Protein AF-A0A2Y4X4U5-F1 (afdb_monomer_lite)

Foldseek 3Di:
DPPVVVVVVVVVVVVVPPDPLQFQEEEEEAEAPQACCPLLVLVLVDPLQHAYEAALQHNCQQVSLVSNVVSNHAYAHAAAADAPDDDDTDPLHQALPDDLVSLLVSVVSSPVSRDRHQAYEYDHHNRQQLDLNSLLSNLVSCLVDNYEYEYACNDLQGCNVVSNPPGPHQYDYADFEQPPDLDLVSSLVRVVVLSVCSSVQVYHYYYYHSRPSNSVNCVVPVVVDDPSYDRHHPVVCSPRDDDNRNDDPPPCPPDDPPPPDPPPPDDDDPDPDPDDDPVVVVVVVVVCVCPDPVVVVVVVVVVVPPPPPPPPPPDDDDD

InterPro domains:
  IPR006837 Divergent polysaccharide deacetylase [PF04748] (28-238)
  IPR006837 Divergent polysaccharide deacetylase [PTHR30105] (20-318)
  IPR006837 Divergent polysaccharide deacetylase [cd10936] (25-237)
  IPR011330 Glycoside hydrolase/deacetylase, beta/alpha-barrel [SSF88713] (24-238)

Organism: Shigella flexneri (NCBI:txid623)

Secondary structure (DSSP, 8-state):
-HHHHHHHHHHHHHHHH-----PEEEEEEEEEETS-HHHHHHHTTS-TTSEEEE-TTSTTHHHHHHHHHHTT--EEEEEEE--SS-----TT-B-TTS-HHHHHHHHHHHHHHSTT--EEEEEE-HHHHT-HHHHHHHHHHHTTSS-EEEE--SSTT--HHHHTTTSS--EEE--EES-SSS-HHHHHHHHHHHHHHHHHHSEEEEEE---HHHHHHHHHHGGG--TTEEEE-GGGGTTS-----PPPPPP-PPPPP-------S----SSPPPP--HHHHHHHHHHHHHTSHHHHHHHHHHHHTTSSSSSSSS-----

Structure (mmCIF, N/CA/C/O backbone):
data_AF-A0A2Y4X4U5-F1
#
_entry.id   AF-A0A2Y4X4U5-F1
#
loop_
_atom_site.group_PDB
_atom_site.id
_atom_site.type_symbol
_atom_site.label_atom_id
_atom_site.label_alt_id
_atom_site.label_comp_id
_atom_site.label_asym_id
_atom_site.label_entity_id
_atom_site.label_seq_id
_atom_site.pdbx_PDB_ins_code
_atom_site.Cartn_x
_atom_site.Cartn_y
_atom_site.Cartn_z
_atom_site.occupancy
_atom_site.B_iso_or_equiv
_atom_site.auth_seq_id
_atom_site.auth_comp_id
_atom_site.auth_asym_id
_atom_site.auth_atom_id
_atom_site.pdbx_PDB_model_num
ATOM 1 N N . MET A 1 1 ? -21.459 -56.725 14.681 1.00 55.97 1 MET A N 1
ATOM 2 C CA . MET A 1 1 ? -21.781 -55.274 14.686 1.00 55.97 1 MET A CA 1
ATOM 3 C C . MET A 1 1 ? -20.926 -54.410 15.638 1.00 55.97 1 MET A C 1
ATOM 5 O O . MET A 1 1 ? -21.099 -53.199 15.636 1.00 55.97 1 MET A O 1
ATOM 9 N N . PHE A 1 2 ? -19.961 -54.956 16.395 1.00 55.78 2 PHE A N 1
ATOM 10 C CA . PHE A 1 2 ? -19.106 -54.181 17.318 1.00 55.78 2 PHE A CA 1
ATOM 11 C C . PHE A 1 2 ? -17.820 -53.510 16.762 1.00 55.78 2 PHE A C 1
ATOM 13 O O . PHE A 1 2 ? -17.405 -52.518 17.361 1.00 55.78 2 PHE A O 1
ATOM 20 N N . PRO A 1 3 ? -17.180 -53.937 15.648 1.00 59.50 3 PRO A N 1
ATOM 21 C CA . PRO A 1 3 ? -15.931 -53.299 15.205 1.00 59.50 3 PRO A CA 1
ATOM 22 C C . PRO A 1 3 ? -16.156 -51.915 14.575 1.00 59.50 3 PRO A C 1
ATOM 24 O O . PRO A 1 3 ? -15.273 -51.065 14.619 1.00 59.50 3 PRO A O 1
ATOM 27 N N . PHE A 1 4 ? -17.360 -51.651 14.056 1.00 62.38 4 PHE A N 1
ATOM 28 C CA . PHE A 1 4 ? -17.693 -50.382 13.406 1.00 62.38 4 PHE A CA 1
ATOM 29 C C . PHE A 1 4 ? -17.716 -49.210 14.400 1.00 62.38 4 PHE A C 1
ATOM 31 O O . PHE A 1 4 ? -17.099 -48.181 14.156 1.00 62.38 4 PHE A O 1
ATOM 38 N N . ARG A 1 5 ? -18.333 -49.389 15.579 1.00 64.31 5 ARG A N 1
ATOM 39 C CA . ARG A 1 5 ? -18.404 -48.343 16.618 1.00 64.31 5 ARG A CA 1
ATOM 40 C C . ARG A 1 5 ? -17.032 -47.982 17.193 1.00 64.31 5 ARG A C 1
ATOM 42 O O . ARG A 1 5 ? -16.771 -46.809 17.439 1.00 64.31 5 ARG A O 1
ATOM 49 N N . ARG A 1 6 ? -16.144 -48.969 17.366 1.00 70.31 6 ARG A N 1
ATOM 50 C CA . ARG A 1 6 ? -14.779 -48.743 17.869 1.00 70.31 6 ARG A CA 1
ATOM 51 C C . ARG A 1 6 ? -13.923 -47.971 16.863 1.00 70.31 6 ARG A C 1
ATOM 53 O O . ARG A 1 6 ? -13.210 -47.056 17.258 1.00 70.31 6 ARG A O 1
ATOM 60 N N . ASN A 1 7 ? -14.042 -48.298 15.577 1.00 74.06 7 ASN A N 1
ATOM 61 C CA . ASN A 1 7 ? -13.314 -47.600 14.517 1.00 74.06 7 ASN A CA 1
ATOM 62 C C . ASN A 1 7 ? -13.827 -46.166 14.316 1.00 74.06 7 ASN A C 1
ATOM 64 O O . ASN A 1 7 ? -13.022 -45.262 14.131 1.00 74.06 7 ASN A O 1
ATOM 68 N N . VAL A 1 8 ? -15.139 -45.933 14.435 1.00 79.19 8 VAL A N 1
ATOM 69 C CA . VAL A 1 8 ? -15.725 -44.582 14.366 1.00 79.19 8 VAL A CA 1
ATOM 70 C C . VAL A 1 8 ? -15.269 -43.707 15.538 1.00 79.19 8 VAL A C 1
ATOM 72 O O . VAL A 1 8 ? -14.887 -42.561 15.324 1.00 79.19 8 VAL A O 1
ATOM 75 N N . LEU A 1 9 ? -15.242 -44.243 16.764 1.00 78.38 9 LEU A N 1
ATOM 76 C CA . LEU A 1 9 ? -14.758 -43.509 17.940 1.00 78.38 9 LEU A CA 1
ATOM 77 C C . LEU A 1 9 ? -13.258 -43.193 17.855 1.00 78.38 9 LEU A C 1
ATOM 79 O O . LEU A 1 9 ? -12.853 -42.083 18.189 1.00 78.38 9 LEU A O 1
ATOM 83 N N . ALA A 1 10 ? -12.441 -44.131 17.366 1.00 78.25 10 ALA A N 1
ATOM 84 C CA . ALA A 1 10 ? -11.013 -43.901 17.156 1.00 78.25 10 ALA A CA 1
ATOM 85 C C . ALA A 1 10 ? -10.752 -42.840 16.073 1.00 78.25 10 ALA A C 1
ATOM 87 O O . ALA A 1 10 ? -9.902 -41.973 16.255 1.00 78.25 10 ALA A O 1
ATOM 88 N N . PHE A 1 11 ? -11.515 -42.864 14.977 1.00 78.56 11 PHE A N 1
ATOM 89 C CA . PHE A 1 11 ? -11.400 -41.880 13.900 1.00 78.56 11 PHE A CA 1
ATOM 90 C C . PHE A 1 11 ? -11.850 -40.479 14.347 1.00 78.56 11 PHE A C 1
ATOM 92 O O . PHE A 1 11 ? -11.174 -39.494 14.059 1.00 78.56 11 PHE A O 1
ATOM 99 N N . ALA A 1 12 ? -12.93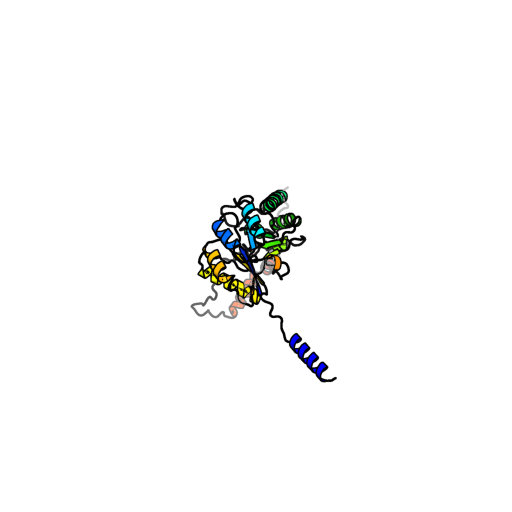7 -40.385 15.121 1.00 79.12 12 ALA A N 1
ATOM 100 C CA . ALA A 1 12 ? -13.402 -39.127 15.708 1.00 79.12 12 ALA A CA 1
ATOM 101 C C . ALA A 1 12 ? -12.403 -38.549 16.728 1.00 79.12 12 ALA A C 1
ATOM 103 O O . ALA A 1 12 ? -12.182 -37.341 16.748 1.00 79.12 12 ALA A O 1
ATOM 104 N N . ALA A 1 13 ? -11.755 -39.399 17.533 1.00 78.88 13 ALA A N 1
ATOM 105 C CA . ALA A 1 13 ? -10.706 -38.974 18.459 1.00 78.88 13 ALA A CA 1
ATOM 106 C C . ALA A 1 13 ? -9.446 -38.472 17.727 1.00 78.88 13 ALA A C 1
ATOM 108 O O . ALA A 1 13 ? -8.864 -37.474 18.137 1.00 78.88 13 ALA A O 1
ATOM 109 N N . LEU A 1 14 ? -9.055 -39.110 16.616 1.00 77.25 14 LEU A N 1
ATOM 110 C CA . LEU A 1 14 ? -7.946 -38.655 15.765 1.00 77.25 14 LEU A CA 1
ATOM 111 C C . LEU A 1 14 ? -8.231 -37.297 15.104 1.00 77.25 14 LEU A C 1
ATOM 113 O O . LEU A 1 14 ? -7.362 -36.430 15.113 1.00 77.25 14 LEU A O 1
ATOM 117 N N . LEU A 1 15 ? -9.451 -37.082 14.602 1.00 73.94 15 LEU A N 1
ATOM 118 C CA . LEU A 1 15 ? -9.904 -35.787 14.070 1.00 73.94 15 LEU A CA 1
ATOM 119 C C . LEU A 1 15 ? -9.982 -34.691 15.146 1.00 73.94 15 LEU A C 1
ATOM 121 O O . LEU A 1 15 ? -9.712 -33.528 14.863 1.00 73.94 15 LEU A O 1
ATOM 125 N N . ALA A 1 16 ? -10.328 -35.045 16.386 1.00 70.31 16 ALA A N 1
ATOM 126 C CA . ALA A 1 16 ? -10.352 -34.101 17.505 1.00 70.31 16 ALA A CA 1
ATOM 127 C C . ALA A 1 16 ? -8.944 -33.728 18.013 1.00 70.31 16 ALA A C 1
ATOM 129 O O . ALA A 1 16 ? -8.778 -32.682 18.636 1.00 70.31 16 ALA A O 1
ATOM 130 N N . LEU A 1 17 ? -7.937 -34.568 17.746 1.00 69.31 17 LEU A N 1
ATOM 131 C CA . LEU A 1 17 ? -6.533 -34.340 18.110 1.00 69.31 17 LEU A CA 1
ATOM 132 C C . LEU A 1 17 ? -5.711 -33.695 16.985 1.00 69.31 17 LEU A C 1
ATOM 134 O O . LEU A 1 17 ? -4.594 -33.238 17.233 1.00 69.31 17 LEU A O 1
ATOM 138 N N . SER A 1 18 ? -6.237 -33.624 15.759 1.00 61.41 18 SER A N 1
ATOM 139 C CA . SER A 1 18 ? -5.620 -32.841 14.692 1.00 61.41 18 SER A CA 1
ATOM 140 C C . SER A 1 18 ? -5.911 -31.357 14.906 1.00 61.41 18 SER A C 1
ATOM 142 O O . SER A 1 18 ? -6.930 -30.840 14.449 1.00 61.41 18 SER A O 1
ATOM 144 N N . SER A 1 19 ? -5.012 -30.656 15.599 1.00 60.06 19 SER A N 1
ATOM 145 C CA . SER A 1 19 ? -5.002 -29.193 15.575 1.00 60.06 19 SER A CA 1
ATOM 146 C C . SER A 1 19 ? -4.810 -28.736 14.126 1.00 60.06 19 SER A C 1
ATOM 148 O O . SER A 1 19 ? -3.857 -29.192 13.485 1.00 60.06 19 SER A O 1
ATOM 150 N N . PRO A 1 20 ? -5.662 -27.852 13.579 1.00 59.81 20 PRO A N 1
ATOM 151 C CA . PRO A 1 20 ? -5.384 -27.269 12.279 1.00 59.81 20 PRO A CA 1
ATOM 152 C C . PRO A 1 20 ? -4.068 -26.497 12.392 1.00 59.81 20 PRO A C 1
ATOM 154 O O . PRO A 1 20 ? -3.979 -25.504 13.115 1.00 59.81 20 PRO A O 1
ATOM 157 N N . VAL A 1 21 ? -3.031 -26.963 11.697 1.00 62.88 21 VAL A N 1
ATOM 158 C CA . VAL A 1 21 ? -1.823 -26.166 11.478 1.00 62.88 21 VAL A CA 1
ATOM 159 C C . VAL A 1 21 ? -2.222 -25.083 10.484 1.00 62.88 21 VAL A C 1
ATOM 161 O O . VAL A 1 21 ? -2.186 -25.279 9.272 1.00 62.88 21 VAL A O 1
ATOM 164 N N . LEU A 1 22 ? -2.720 -23.964 11.004 1.00 74.31 22 LEU A N 1
ATOM 165 C CA . LEU A 1 22 ? -3.012 -22.790 10.196 1.00 74.31 22 LEU A CA 1
ATOM 166 C C . LEU A 1 22 ? -1.678 -22.210 9.732 1.00 74.31 22 LEU A C 1
ATOM 168 O O . LEU A 1 22 ? -0.905 -21.700 10.542 1.00 74.31 22 LEU A O 1
ATOM 172 N N . ALA A 1 23 ? -1.408 -22.317 8.432 1.00 85.69 23 ALA A N 1
ATOM 173 C CA . ALA A 1 23 ? -0.255 -21.672 7.826 1.00 85.69 23 ALA A CA 1
ATOM 174 C C . ALA A 1 23 ? -0.334 -20.153 8.049 1.00 85.69 23 ALA A C 1
ATOM 176 O O . ALA A 1 23 ? -1.387 -19.537 7.851 1.00 85.69 23 ALA A O 1
ATOM 177 N N . GLY A 1 24 ? 0.781 -19.548 8.456 1.00 95.88 24 GLY A N 1
ATOM 178 C CA . GLY A 1 24 ? 0.884 -18.105 8.625 1.00 95.88 24 GLY A CA 1
ATOM 179 C C . GLY A 1 24 ? 0.715 -17.403 7.279 1.00 95.88 24 GLY A C 1
ATOM 180 O O . GLY A 1 24 ? 1.355 -17.763 6.291 1.00 95.88 24 GLY A O 1
ATOM 181 N N . LYS A 1 25 ? -0.144 -16.387 7.218 1.00 97.81 25 LYS A N 1
ATOM 182 C CA . LYS A 1 25 ? -0.393 -15.631 5.987 1.00 97.81 25 LYS A CA 1
ATOM 183 C C . LYS A 1 25 ? 0.591 -14.474 5.864 1.00 97.81 25 LYS A C 1
ATOM 185 O O . LYS A 1 25 ? 0.608 -13.573 6.703 1.00 97.81 25 LYS A O 1
ATOM 190 N N . LEU A 1 26 ? 1.376 -14.454 4.798 1.00 98.56 26 LEU A N 1
ATOM 191 C CA . LEU A 1 26 ? 2.248 -13.335 4.464 1.00 98.56 26 LEU A CA 1
ATOM 192 C C . LEU A 1 26 ? 1.650 -12.580 3.277 1.00 98.56 26 LEU A C 1
ATOM 194 O O . LEU A 1 26 ? 1.477 -13.156 2.210 1.00 98.56 26 LEU A O 1
ATOM 198 N N . ALA A 1 27 ? 1.358 -11.295 3.450 1.00 98.69 27 ALA A N 1
ATOM 199 C CA . ALA A 1 27 ? 1.070 -10.394 2.342 1.00 98.69 27 ALA A CA 1
ATOM 200 C C . ALA A 1 27 ? 2.276 -9.488 2.097 1.00 98.69 27 ALA A C 1
ATOM 202 O O . ALA A 1 27 ? 2.849 -8.937 3.040 1.00 98.69 27 ALA A O 1
ATOM 203 N N . ILE A 1 28 ? 2.645 -9.330 0.829 1.00 98.88 28 ILE A N 1
ATOM 204 C CA . ILE A 1 28 ? 3.716 -8.433 0.394 1.00 98.88 28 ILE A CA 1
ATOM 205 C C . ILE A 1 28 ? 3.100 -7.397 -0.537 1.00 98.88 28 ILE A C 1
ATOM 207 O O . ILE A 1 28 ? 2.418 -7.762 -1.496 1.00 98.88 28 ILE A O 1
ATOM 211 N N . VAL A 1 29 ? 3.347 -6.123 -0.248 1.00 98.88 29 VAL A N 1
ATOM 212 C CA . VAL A 1 29 ? 2.958 -4.997 -1.102 1.00 98.88 29 VAL A CA 1
ATOM 213 C C . VAL A 1 29 ? 4.215 -4.272 -1.560 1.00 98.88 29 VAL A C 1
ATOM 215 O O . VAL A 1 29 ? 5.099 -4.006 -0.746 1.00 98.88 29 VAL A O 1
ATOM 218 N N . ILE A 1 30 ? 4.308 -3.989 -2.857 1.00 98.88 30 ILE A N 1
ATOM 219 C CA . ILE A 1 30 ? 5.403 -3.202 -3.423 1.00 98.88 30 ILE A CA 1
ATOM 220 C C . ILE A 1 30 ? 4.883 -1.823 -3.826 1.00 98.88 30 ILE A C 1
ATOM 222 O O . ILE A 1 30 ? 4.071 -1.709 -4.745 1.00 98.88 30 ILE A O 1
ATOM 226 N N . ASP A 1 31 ? 5.352 -0.807 -3.113 1.00 98.62 31 ASP A N 1
ATOM 227 C CA . ASP A 1 31 ? 4.986 0.600 -3.262 1.00 98.62 31 ASP A CA 1
ATOM 228 C C . ASP A 1 31 ? 5.730 1.269 -4.433 1.00 98.62 31 ASP A C 1
ATOM 230 O O . ASP A 1 31 ? 6.559 0.654 -5.100 1.00 98.62 31 ASP A O 1
ATOM 234 N N . ASP A 1 32 ? 5.443 2.547 -4.689 1.00 98.06 32 ASP A N 1
ATOM 235 C CA . ASP A 1 32 ? 6.135 3.403 -5.667 1.00 98.06 32 ASP A CA 1
ATOM 236 C C . ASP A 1 32 ? 6.143 2.913 -7.129 1.00 98.06 32 ASP A C 1
ATOM 238 O O . ASP A 1 32 ? 7.058 3.234 -7.897 1.00 98.06 32 ASP A O 1
ATOM 242 N N . PHE A 1 33 ? 5.111 2.181 -7.559 1.00 98.62 33 PHE A N 1
ATOM 243 C CA . PHE A 1 33 ? 4.952 1.854 -8.977 1.00 98.62 33 PHE A CA 1
ATOM 244 C C . PHE A 1 33 ? 4.620 3.089 -9.825 1.00 98.62 33 PHE A C 1
ATOM 246 O O . PHE A 1 33 ? 3.837 3.954 -9.421 1.00 98.62 33 PHE A O 1
ATOM 253 N N . GLY A 1 34 ? 5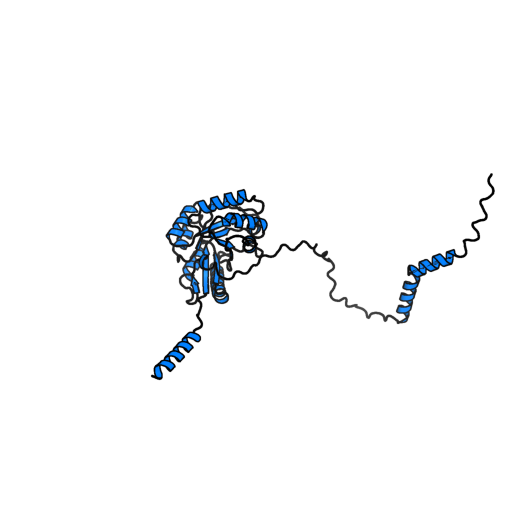.143 3.091 -11.053 1.00 98.12 34 GLY A N 1
ATOM 254 C CA . GLY A 1 34 ? 4.840 4.037 -12.124 1.00 98.12 34 GLY A CA 1
ATOM 255 C C . GLY A 1 34 ? 6.005 4.947 -12.535 1.00 98.12 34 GLY A C 1
ATOM 256 O O . GLY A 1 34 ? 5.840 5.783 -13.427 1.00 98.12 34 GLY A O 1
ATOM 257 N N . TYR A 1 35 ? 7.190 4.755 -11.945 1.00 98.00 35 TYR A N 1
ATOM 258 C CA . TYR A 1 35 ? 8.415 5.495 -12.282 1.00 98.00 35 TYR A CA 1
ATOM 259 C C . TYR A 1 35 ? 9.540 4.611 -12.832 1.00 98.00 35 TYR A C 1
ATOM 261 O O . TYR A 1 35 ? 10.450 5.119 -13.488 1.00 98.00 35 TYR A O 1
ATOM 269 N N . ARG A 1 36 ? 9.525 3.301 -12.562 1.00 97.75 36 ARG A N 1
ATOM 270 C CA . ARG A 1 36 ? 10.635 2.385 -12.864 1.00 97.75 36 ARG A CA 1
ATOM 271 C C . ARG A 1 36 ? 10.147 1.129 -13.596 1.00 97.75 36 ARG A C 1
ATOM 273 O O . ARG A 1 36 ? 10.339 0.028 -13.067 1.00 97.75 36 ARG A O 1
ATOM 280 N N . PRO A 1 37 ? 9.618 1.238 -14.835 1.00 97.56 37 PRO A N 1
ATOM 281 C CA . PRO A 1 37 ? 9.052 0.090 -15.543 1.00 97.56 37 PRO A CA 1
ATOM 282 C C . PRO A 1 37 ? 9.987 -1.124 -15.616 1.00 97.56 37 PRO A C 1
ATOM 284 O O . PRO A 1 37 ? 9.524 -2.256 -15.555 1.00 97.56 37 PRO A O 1
ATOM 287 N N . HIS A 1 38 ? 11.309 -0.931 -15.711 1.00 98.19 38 HIS A N 1
ATOM 288 C CA . HIS A 1 38 ? 12.259 -2.050 -15.734 1.00 98.19 38 HIS A CA 1
ATOM 289 C C . HIS A 1 38 ? 12.159 -2.948 -14.485 1.00 98.19 38 HIS A C 1
ATOM 291 O O . HIS A 1 38 ? 11.996 -4.159 -14.619 1.00 98.19 38 HIS A O 1
ATOM 297 N N . ASN A 1 39 ? 12.206 -2.364 -13.284 1.00 98.25 39 ASN A N 1
ATOM 298 C CA . ASN A 1 39 ? 12.136 -3.117 -12.027 1.00 98.25 39 ASN A CA 1
ATOM 299 C C . ASN A 1 39 ? 10.698 -3.543 -11.710 1.00 98.25 39 ASN A C 1
ATOM 301 O O . ASN A 1 39 ? 10.464 -4.640 -11.216 1.00 98.25 39 ASN A O 1
ATOM 305 N N . GLU A 1 40 ? 9.725 -2.688 -12.016 1.00 98.56 40 GLU A N 1
ATOM 306 C CA . GLU A 1 40 ? 8.303 -2.964 -11.800 1.00 98.56 40 GLU A CA 1
ATOM 307 C C . GLU A 1 40 ? 7.850 -4.184 -12.612 1.00 98.56 40 GLU A C 1
ATOM 309 O O . GLU A 1 40 ? 7.216 -5.080 -12.065 1.00 98.56 40 GLU A O 1
ATOM 314 N N . ASN A 1 41 ? 8.267 -4.308 -13.879 1.00 98.69 41 ASN A N 1
ATOM 315 C CA . ASN A 1 41 ? 7.966 -5.496 -14.686 1.00 98.69 41 ASN A CA 1
ATOM 316 C C . ASN A 1 41 ? 8.616 -6.775 -14.127 1.00 98.69 41 ASN A C 1
ATOM 318 O O . ASN A 1 41 ? 8.065 -7.858 -14.303 1.00 98.69 41 ASN A O 1
ATOM 322 N N . GLN A 1 42 ? 9.754 -6.679 -13.428 1.00 98.62 42 GLN A N 1
ATOM 323 C CA . GLN A 1 42 ? 10.343 -7.834 -12.737 1.00 98.62 42 GLN A CA 1
ATOM 324 C C . GLN A 1 42 ? 9.504 -8.264 -11.529 1.00 98.62 42 GLN A C 1
ATOM 326 O O . GLN A 1 42 ? 9.408 -9.459 -11.262 1.00 98.62 42 GLN A O 1
ATOM 331 N N . VAL A 1 43 ? 8.872 -7.318 -10.823 1.00 98.69 43 VAL A N 1
ATOM 332 C CA . VAL A 1 43 ? 7.897 -7.610 -9.758 1.00 98.69 43 VAL A CA 1
ATOM 333 C C . VAL A 1 43 ? 6.621 -8.221 -10.340 1.00 98.69 43 VAL A C 1
ATOM 335 O O . VAL A 1 43 ? 6.127 -9.202 -9.795 1.00 98.69 43 VAL A O 1
ATOM 338 N N . LEU A 1 44 ? 6.127 -7.718 -11.477 1.00 98.62 44 LEU A N 1
ATOM 339 C CA . LEU A 1 44 ? 4.947 -8.276 -12.159 1.00 98.62 44 LEU A CA 1
ATOM 340 C C . LEU A 1 44 ? 5.172 -9.672 -12.768 1.00 98.62 44 LEU A C 1
ATOM 342 O O . LEU A 1 44 ? 4.221 -10.314 -13.206 1.00 98.62 44 LEU A O 1
ATOM 346 N N . ALA A 1 45 ? 6.421 -10.139 -12.820 1.00 98.25 45 ALA A N 1
ATOM 347 C CA . ALA A 1 45 ? 6.772 -11.507 -13.194 1.00 98.25 45 ALA A CA 1
ATOM 348 C C . ALA A 1 45 ? 6.850 -12.463 -11.983 1.00 98.25 45 ALA A C 1
ATOM 350 O O . ALA A 1 45 ? 7.100 -13.656 -12.153 1.00 98.25 45 ALA A O 1
ATOM 351 N N . MET A 1 46 ? 6.688 -11.952 -10.756 1.00 98.38 46 MET A N 1
ATOM 352 C CA . MET A 1 46 ? 6.631 -12.748 -9.523 1.00 98.38 46 MET A CA 1
ATOM 353 C C . MET A 1 46 ? 5.205 -13.277 -9.273 1.00 98.38 46 MET A C 1
ATOM 355 O O . MET A 1 46 ? 4.287 -12.914 -10.008 1.00 98.38 46 MET A O 1
ATOM 359 N N . PRO A 1 47 ? 4.962 -14.120 -8.244 1.00 98.38 47 PRO A N 1
ATOM 360 C CA . PRO A 1 47 ? 3.622 -14.632 -7.982 1.00 98.38 47 PRO A CA 1
ATOM 361 C C . PRO A 1 47 ? 2.593 -13.506 -7.808 1.00 98.38 47 PRO A C 1
ATOM 363 O O . PRO A 1 47 ? 2.815 -12.559 -7.052 1.00 98.38 47 PRO A O 1
ATOM 366 N N . SER A 1 48 ? 1.425 -13.656 -8.434 1.00 97.88 48 SER A N 1
ATOM 367 C CA . SER A 1 48 ? 0.333 -12.665 -8.433 1.00 97.88 48 SER A CA 1
ATOM 368 C C . SER A 1 48 ? -0.315 -12.419 -7.060 1.00 97.88 48 SER A C 1
ATOM 370 O O . SER A 1 48 ? -1.181 -11.555 -6.911 1.00 97.88 48 SER A O 1
ATOM 372 N N . ALA A 1 49 ? 0.111 -13.160 -6.033 1.00 98.31 49 ALA A N 1
ATOM 373 C CA . ALA A 1 49 ? -0.212 -12.882 -4.638 1.00 98.31 49 ALA A CA 1
ATOM 374 C C . ALA A 1 49 ? 0.501 -11.623 -4.103 1.00 98.31 49 ALA A C 1
ATOM 376 O O . ALA A 1 49 ? 0.004 -11.003 -3.165 1.00 98.31 49 ALA A O 1
ATOM 377 N N . ILE A 1 50 ? 1.623 -11.207 -4.707 1.00 98.69 50 ILE A N 1
ATOM 378 C CA . ILE A 1 50 ? 2.255 -9.918 -4.396 1.00 98.69 50 ILE A CA 1
ATOM 379 C C . ILE A 1 50 ? 1.341 -8.800 -4.897 1.00 98.69 50 ILE A C 1
ATOM 381 O O . ILE A 1 50 ? 0.965 -8.768 -6.067 1.00 98.69 50 ILE A O 1
ATOM 385 N N . SER A 1 51 ? 0.977 -7.884 -4.008 1.00 98.81 51 SER A N 1
ATOM 386 C CA . SER A 1 51 ? 0.175 -6.707 -4.355 1.00 98.81 51 SER A CA 1
ATOM 387 C C . SER A 1 51 ? 1.098 -5.547 -4.735 1.00 98.81 51 SER A C 1
ATOM 389 O O . SER A 1 51 ? 2.245 -5.495 -4.292 1.00 98.81 51 SER A O 1
ATOM 391 N N . VAL A 1 52 ? 0.617 -4.605 -5.539 1.00 98.81 52 VAL A N 1
ATOM 392 C CA . VAL A 1 52 ? 1.395 -3.428 -5.957 1.00 98.81 52 VAL A CA 1
ATOM 393 C C . VAL A 1 52 ? 0.627 -2.151 -5.648 1.00 98.81 52 VAL A C 1
ATOM 395 O O . VAL A 1 52 ? -0.594 -2.117 -5.800 1.00 98.81 52 VAL A O 1
ATOM 398 N N . ALA A 1 53 ? 1.324 -1.099 -5.225 1.00 98.81 53 ALA A N 1
ATOM 399 C CA . ALA A 1 53 ? 0.733 0.212 -4.992 1.00 98.81 53 ALA A CA 1
ATOM 400 C C . ALA A 1 53 ? 1.311 1.238 -5.978 1.00 98.81 53 ALA A C 1
ATOM 402 O O . ALA A 1 53 ? 2.520 1.460 -6.044 1.00 98.81 53 ALA A O 1
ATOM 403 N N . VAL A 1 54 ? 0.430 1.862 -6.762 1.00 98.94 54 VAL A N 1
ATOM 404 C CA . VAL A 1 54 ? 0.790 2.719 -7.900 1.00 98.94 54 VAL A CA 1
ATOM 405 C C . VAL A 1 54 ? 0.585 4.190 -7.556 1.00 98.94 54 VAL A C 1
ATOM 407 O O . VAL A 1 54 ? -0.506 4.581 -7.135 1.00 98.94 54 VAL A O 1
ATOM 410 N N . LEU A 1 55 ? 1.609 5.018 -7.776 1.00 98.75 55 LEU A N 1
ATOM 411 C CA . LEU A 1 55 ? 1.524 6.469 -7.598 1.00 98.75 55 LEU A CA 1
ATOM 412 C C . LEU A 1 55 ? 0.644 7.076 -8.711 1.00 98.75 55 LEU A C 1
ATOM 414 O O . LEU A 1 55 ? 0.990 6.947 -9.888 1.00 98.75 55 LEU A O 1
ATOM 418 N N . PRO A 1 56 ? -0.473 7.757 -8.392 1.00 98.50 56 PRO A N 1
ATOM 419 C CA . PRO A 1 56 ? -1.493 8.138 -9.373 1.00 98.50 56 PRO A CA 1
ATOM 420 C C . PRO A 1 56 ? -1.061 9.210 -10.378 1.00 98.50 56 PRO A C 1
ATOM 422 O O . PRO A 1 56 ? -1.623 9.280 -11.467 1.00 98.50 56 PRO A O 1
ATOM 425 N N . ASP A 1 57 ? -0.106 10.066 -10.024 1.00 98.06 57 ASP A N 1
ATOM 426 C CA . ASP A 1 57 ? 0.400 11.137 -10.895 1.00 98.06 57 ASP A CA 1
ATOM 427 C C . ASP A 1 57 ? 1.756 10.785 -11.541 1.00 98.06 57 ASP A C 1
ATOM 429 O O . ASP A 1 57 ? 2.379 11.636 -12.176 1.00 98.06 57 ASP A O 1
ATOM 433 N N . SER A 1 58 ? 2.214 9.536 -11.398 1.00 98.25 58 SER A N 1
ATOM 434 C CA . SER A 1 58 ? 3.449 9.066 -12.029 1.00 98.25 58 SER A CA 1
ATOM 435 C C . SER A 1 58 ? 3.283 8.875 -13.551 1.00 98.25 58 SER A C 1
ATOM 437 O O . SER A 1 58 ? 2.174 8.588 -14.020 1.00 98.25 58 SER A O 1
ATOM 439 N N . PRO A 1 59 ? 4.364 8.986 -14.353 1.00 98.38 59 PRO A N 1
ATOM 440 C CA . PRO A 1 59 ? 4.290 8.917 -15.816 1.00 98.38 59 PRO A CA 1
ATOM 441 C C . PRO A 1 59 ? 3.663 7.629 -16.363 1.00 98.38 59 PRO A C 1
ATOM 443 O O . PRO A 1 59 ? 2.992 7.667 -17.393 1.00 98.38 59 PRO A O 1
ATOM 446 N N . HIS A 1 60 ? 3.854 6.500 -15.673 1.00 98.50 60 HIS A N 1
ATOM 447 C CA . HIS A 1 60 ? 3.367 5.189 -16.108 1.00 98.50 60 HIS A CA 1
ATOM 448 C C . HIS A 1 60 ? 2.219 4.647 -15.245 1.00 98.50 60 HIS A C 1
ATOM 450 O O . HIS A 1 60 ? 1.915 3.458 -15.338 1.00 98.50 60 HIS A O 1
ATOM 456 N N . ALA A 1 61 ? 1.551 5.479 -14.432 1.00 98.56 61 ALA A N 1
ATOM 457 C CA . ALA A 1 61 ? 0.533 5.037 -13.469 1.00 98.56 61 ALA A CA 1
ATOM 458 C C . ALA A 1 61 ? -0.522 4.103 -14.090 1.00 98.56 61 ALA A C 1
ATOM 460 O O . ALA A 1 61 ? -0.689 2.953 -13.679 1.00 98.56 61 ALA A O 1
ATOM 461 N N . ARG A 1 62 ? -1.204 4.573 -15.142 1.00 98.62 62 ARG A N 1
ATOM 462 C CA . ARG A 1 62 ? -2.283 3.818 -15.796 1.00 98.62 62 ARG A CA 1
ATOM 463 C C . ARG A 1 62 ? -1.773 2.558 -16.495 1.00 98.62 62 ARG A C 1
ATOM 465 O O . ARG A 1 62 ? -2.441 1.523 -16.461 1.00 98.62 62 ARG A O 1
ATOM 472 N N . GLU A 1 63 ? -0.606 2.650 -17.128 1.00 98.56 63 GLU A N 1
ATOM 473 C CA . GLU A 1 63 ? 0.040 1.533 -17.820 1.00 98.56 63 GLU A CA 1
ATOM 474 C C . GLU A 1 63 ? 0.388 0.417 -16.828 1.00 98.56 63 GLU A C 1
ATOM 476 O O . GLU A 1 63 ? -0.003 -0.733 -17.033 1.00 98.56 63 GLU A O 1
ATOM 481 N N . MET A 1 64 ? 1.068 0.761 -15.731 1.00 98.62 64 MET A N 1
ATOM 482 C CA . MET A 1 64 ? 1.501 -0.196 -14.715 1.00 98.62 64 MET A CA 1
ATOM 483 C C . MET A 1 64 ? 0.324 -0.791 -13.946 1.00 98.62 64 MET A C 1
ATOM 485 O O . MET A 1 64 ? 0.300 -2.001 -13.744 1.00 98.62 64 MET A O 1
ATOM 489 N N . ALA A 1 65 ? -0.688 0.008 -13.595 1.00 98.88 65 ALA A N 1
ATOM 490 C CA . ALA A 1 65 ? -1.911 -0.494 -12.967 1.00 98.88 65 ALA A CA 1
ATOM 491 C C . ALA A 1 65 ? -2.639 -1.512 -13.863 1.00 98.88 65 ALA A C 1
ATOM 493 O O . ALA A 1 65 ? -3.043 -2.580 -13.405 1.00 98.88 65 ALA A O 1
ATOM 494 N N . THR A 1 66 ? -2.753 -1.217 -15.163 1.00 98.81 66 THR A N 1
ATOM 495 C CA . THR A 1 66 ? -3.394 -2.121 -16.130 1.00 98.81 66 THR A CA 1
ATOM 496 C C . THR A 1 66 ? -2.586 -3.405 -16.317 1.00 98.81 66 THR A C 1
ATOM 498 O O . THR A 1 66 ? -3.157 -4.493 -16.301 1.00 98.81 66 THR A O 1
ATOM 501 N N . LYS A 1 67 ? -1.255 -3.306 -16.450 1.00 98.69 67 LYS A N 1
ATOM 502 C CA . LYS A 1 67 ? -0.375 -4.482 -16.543 1.00 98.69 67 LYS A CA 1
ATOM 503 C C . LYS A 1 67 ? -0.460 -5.351 -15.291 1.00 98.69 67 LYS A C 1
ATOM 505 O O . LYS A 1 67 ? -0.633 -6.558 -15.413 1.00 98.69 67 LYS A O 1
ATOM 510 N N . ALA A 1 68 ? -0.397 -4.744 -14.107 1.00 98.75 68 ALA A N 1
ATOM 511 C CA . ALA A 1 68 ? -0.496 -5.454 -12.839 1.00 98.75 68 ALA A CA 1
ATOM 512 C C . ALA A 1 68 ? -1.817 -6.222 -12.717 1.00 98.75 68 ALA A C 1
ATOM 514 O O . ALA A 1 68 ? -1.805 -7.419 -12.425 1.00 98.75 68 ALA A O 1
ATOM 515 N N . HIS A 1 69 ? -2.937 -5.560 -13.019 1.00 98.81 69 HIS A N 1
ATOM 516 C CA . HIS A 1 69 ? -4.254 -6.187 -13.017 1.00 98.81 69 HIS A CA 1
ATOM 517 C C . HIS A 1 69 ? -4.343 -7.360 -14.004 1.00 98.81 69 HIS A C 1
ATOM 519 O O . HIS A 1 69 ? -4.775 -8.447 -13.624 1.00 98.81 69 HIS A O 1
ATOM 525 N N . ASN A 1 70 ? -3.884 -7.170 -15.246 1.00 98.62 70 ASN A N 1
ATOM 526 C CA . ASN A 1 70 ? -3.917 -8.209 -16.280 1.00 98.62 70 ASN A CA 1
ATOM 527 C C . ASN A 1 70 ? -3.040 -9.423 -15.927 1.00 98.62 70 ASN A C 1
ATOM 529 O O . ASN A 1 70 ? -3.381 -10.547 -16.287 1.00 98.62 70 ASN A O 1
ATOM 533 N N . SER A 1 71 ? -1.948 -9.212 -15.189 1.00 98.06 71 SER A N 1
ATOM 534 C CA . SER A 1 71 ? -1.102 -10.278 -14.633 1.00 98.06 71 SER A CA 1
ATOM 535 C C . SER A 1 71 ? -1.664 -10.890 -13.336 1.00 98.06 71 SER A C 1
ATOM 537 O O . SER A 1 71 ? -1.044 -11.761 -12.729 1.00 98.06 71 SER A O 1
ATOM 539 N N . GLY A 1 72 ? -2.848 -10.459 -12.889 1.00 98.44 72 GLY A N 1
ATOM 540 C CA . GLY A 1 72 ? -3.556 -11.002 -11.730 1.00 98.44 72 GLY A CA 1
ATOM 541 C C . GLY A 1 72 ? -3.126 -10.432 -10.377 1.00 98.44 72 GLY A C 1
ATOM 542 O O . GLY A 1 72 ? -3.646 -10.890 -9.352 1.00 98.44 72 GLY A O 1
ATOM 543 N N . HIS A 1 73 ? -2.220 -9.450 -10.349 1.00 98.75 73 HIS A N 1
ATOM 544 C CA . HIS A 1 73 ? -1.817 -8.774 -9.118 1.00 98.75 73 HIS A CA 1
ATOM 545 C C . HIS A 1 73 ? -2.954 -7.916 -8.568 1.00 98.75 73 HIS A C 1
ATOM 547 O O . HIS A 1 73 ? -3.790 -7.376 -9.295 1.00 98.75 73 HIS A O 1
ATOM 553 N N . GLU A 1 74 ? -2.972 -7.784 -7.249 1.00 98.75 74 GLU A N 1
ATOM 554 C CA . GLU A 1 74 ? -3.814 -6.801 -6.585 1.00 98.75 74 GLU A CA 1
ATOM 555 C C . GLU A 1 74 ? -3.210 -5.402 -6.726 1.00 98.75 74 GLU A C 1
ATOM 557 O O . GLU A 1 74 ? -2.017 -5.217 -6.485 1.00 98.75 74 GLU A O 1
ATOM 562 N N . VAL A 1 75 ? -4.038 -4.427 -7.109 1.00 98.88 75 VAL A N 1
ATOM 563 C CA . VAL A 1 75 ? -3.621 -3.040 -7.337 1.00 98.88 75 VAL A CA 1
ATOM 564 C C . VAL A 1 75 ? -4.167 -2.150 -6.227 1.00 98.88 75 VAL A C 1
ATOM 566 O O . VAL A 1 75 ? -5.360 -2.176 -5.914 1.00 98.88 75 VAL A O 1
ATOM 569 N N . LEU A 1 76 ? -3.289 -1.343 -5.641 1.00 98.94 76 LEU A N 1
ATOM 570 C CA . LEU A 1 76 ? -3.627 -0.282 -4.705 1.00 98.94 76 LEU A CA 1
ATOM 571 C C . LEU A 1 76 ? -3.226 1.070 -5.300 1.00 98.94 76 LEU A C 1
ATOM 573 O O . LEU A 1 76 ? -2.276 1.178 -6.076 1.00 98.94 76 LEU A O 1
ATOM 577 N N . ILE A 1 77 ? -3.917 2.124 -4.886 1.00 98.94 77 ILE A N 1
ATOM 578 C CA . ILE A 1 77 ? -3.470 3.499 -5.114 1.00 98.94 77 ILE A CA 1
ATOM 579 C C . ILE A 1 77 ? -2.433 3.830 -4.047 1.00 98.94 77 ILE A C 1
ATOM 581 O O . ILE A 1 77 ? -2.768 3.841 -2.866 1.00 98.94 77 ILE A O 1
ATOM 585 N N . HIS A 1 78 ? -1.201 4.141 -4.434 1.00 98.81 78 HIS A N 1
ATOM 586 C CA . HIS A 1 78 ? -0.212 4.697 -3.517 1.00 98.81 78 HIS A CA 1
ATOM 587 C C . HIS A 1 78 ? -0.419 6.214 -3.451 1.00 98.81 78 HIS A C 1
ATOM 589 O O . HIS A 1 78 ? 0.024 6.955 -4.319 1.00 98.81 78 HIS A O 1
ATOM 595 N N . LEU A 1 79 ? -1.215 6.688 -2.496 1.00 98.81 79 LEU A N 1
ATOM 596 C CA . LEU A 1 79 ? -1.700 8.064 -2.451 1.00 98.81 79 LEU A CA 1
ATOM 597 C C . LEU A 1 79 ? -0.711 8.975 -1.705 1.00 98.81 79 LEU A C 1
ATOM 599 O O . LEU A 1 79 ? -0.475 8.748 -0.512 1.00 98.81 79 LEU A O 1
ATOM 603 N N . PRO A 1 80 ? -0.168 10.028 -2.347 1.00 98.69 80 PRO A N 1
ATOM 604 C CA . PRO A 1 80 ? 0.738 10.964 -1.694 1.00 98.69 80 PRO A CA 1
ATOM 605 C C . PRO A 1 80 ? 0.115 11.704 -0.520 1.00 98.69 80 PRO A C 1
ATOM 607 O O . PRO A 1 80 ? -0.936 12.339 -0.632 1.00 98.69 80 PRO A O 1
ATOM 610 N N . MET A 1 81 ? 0.798 11.654 0.622 1.00 98.69 81 MET A N 1
ATOM 611 C CA . MET A 1 81 ? 0.376 12.302 1.854 1.00 98.69 81 MET A CA 1
ATOM 612 C C . MET A 1 81 ? 1.532 13.065 2.504 1.00 98.69 81 MET A C 1
ATOM 614 O O . MET A 1 81 ? 2.677 12.615 2.528 1.00 98.69 81 MET A O 1
ATOM 618 N N . ALA A 1 82 ? 1.231 14.227 3.082 1.00 98.38 82 ALA A N 1
ATOM 619 C CA . ALA A 1 82 ? 2.250 15.112 3.626 1.00 98.38 82 ALA A CA 1
ATOM 620 C C . ALA A 1 82 ? 3.040 14.452 4.779 1.00 98.38 82 ALA A C 1
ATOM 622 O O . ALA A 1 82 ? 2.432 13.964 5.742 1.00 98.38 82 ALA A O 1
ATOM 623 N N . PRO A 1 83 ? 4.382 14.456 4.726 1.00 98.00 83 PRO A N 1
ATOM 624 C CA . PRO A 1 83 ? 5.245 14.059 5.831 1.00 98.00 83 PRO A CA 1
ATOM 625 C C . PRO A 1 83 ? 5.477 15.215 6.820 1.00 98.00 83 PRO A C 1
ATOM 627 O O . PRO A 1 83 ? 5.190 16.378 6.535 1.00 98.00 83 PRO A O 1
ATOM 630 N N . LEU A 1 84 ? 6.009 14.888 8.000 1.00 96.69 84 LEU A N 1
ATOM 631 C CA . LEU A 1 84 ? 6.527 15.869 8.965 1.00 96.69 84 LEU A CA 1
ATOM 632 C C . LEU A 1 84 ? 7.860 16.482 8.506 1.00 96.69 84 LEU A C 1
ATOM 634 O O . LEU A 1 84 ? 8.162 17.627 8.843 1.00 96.69 84 LEU A O 1
ATOM 638 N N . SER A 1 85 ? 8.663 15.722 7.759 1.00 94.06 85 SER A N 1
ATOM 639 C CA . SER A 1 85 ? 9.921 16.189 7.179 1.00 94.06 85 SER A CA 1
ATOM 640 C C . SER A 1 85 ? 9.675 17.161 6.022 1.00 94.06 85 SER A C 1
ATOM 642 O O . SER A 1 85 ? 8.622 17.166 5.386 1.00 94.06 85 SER A O 1
ATOM 644 N N . LYS A 1 86 ? 10.675 17.995 5.726 1.00 90.50 86 LYS A N 1
ATOM 645 C CA . LYS A 1 86 ? 10.670 18.860 4.543 1.00 90.50 86 LYS A CA 1
ATOM 646 C C . LYS A 1 86 ? 11.380 18.130 3.411 1.00 90.50 86 LYS A C 1
ATOM 648 O O . LYS A 1 86 ? 12.605 18.093 3.382 1.00 90.50 86 LYS A O 1
ATOM 653 N N . GLN A 1 87 ? 10.606 17.540 2.512 1.00 90.88 87 GLN A N 1
ATOM 654 C CA . GLN A 1 87 ? 11.102 16.851 1.323 1.00 90.88 87 GLN A CA 1
ATOM 655 C C . GLN A 1 87 ? 10.223 17.184 0.114 1.00 90.88 87 GLN A C 1
ATOM 657 O O . GLN A 1 87 ? 9.099 17.662 0.311 1.00 90.88 87 GLN A O 1
ATOM 662 N N . PRO A 1 88 ? 10.721 16.983 -1.120 1.00 94.25 88 PRO A N 1
ATOM 663 C CA . PRO A 1 88 ? 9.904 17.124 -2.315 1.00 94.25 88 PRO A CA 1
ATOM 664 C C . PRO A 1 88 ? 8.633 16.281 -2.198 1.00 94.25 88 PRO A C 1
ATOM 666 O O . PRO A 1 88 ? 8.668 15.161 -1.691 1.00 94.25 88 PRO A O 1
ATOM 669 N N . LEU A 1 89 ? 7.512 16.857 -2.622 1.00 95.81 89 LEU A N 1
ATOM 670 C CA . LEU A 1 89 ? 6.207 16.212 -2.564 1.00 95.81 89 LEU A CA 1
ATOM 671 C C . LEU A 1 89 ? 5.756 15.872 -3.977 1.00 95.81 89 LEU A C 1
ATOM 673 O O . LEU A 1 89 ? 5.893 16.695 -4.883 1.00 95.81 89 LEU A O 1
ATOM 677 N N . GLU A 1 90 ? 5.147 14.703 -4.128 1.00 96.88 90 GLU A N 1
ATOM 678 C CA . GLU A 1 90 ? 4.424 14.346 -5.342 1.00 96.88 90 GLU A CA 1
ATOM 679 C C . GLU A 1 90 ? 3.282 15.340 -5.600 1.00 96.88 90 GLU A C 1
ATOM 681 O O . GLU A 1 90 ? 2.753 16.010 -4.693 1.00 96.88 90 GLU A O 1
ATOM 686 N N . LYS A 1 91 ? 2.858 15.417 -6.859 1.00 96.12 91 LYS A N 1
ATOM 687 C CA . LYS A 1 91 ? 1.665 16.176 -7.229 1.00 96.12 91 LYS A CA 1
ATOM 688 C C . LYS A 1 91 ? 0.453 15.664 -6.437 1.00 96.12 91 LYS A C 1
ATOM 690 O O . LYS A 1 91 ? 0.389 14.502 -6.053 1.00 96.12 91 LYS A O 1
ATOM 695 N N . ASN A 1 92 ? -0.489 16.566 -6.150 1.00 97.81 92 ASN A N 1
ATOM 696 C CA . ASN A 1 92 ? -1.714 16.253 -5.409 1.00 97.81 92 ASN A CA 1
ATOM 697 C C . ASN A 1 92 ? -1.474 15.594 -4.028 1.00 97.81 92 ASN A C 1
ATOM 699 O O . ASN A 1 92 ? -2.326 14.867 -3.529 1.00 97.81 92 ASN A O 1
ATOM 703 N N . THR A 1 93 ? -0.345 15.882 -3.369 1.00 98.56 93 THR A N 1
ATOM 704 C CA . THR A 1 93 ? -0.094 15.413 -1.997 1.00 98.56 93 THR A CA 1
ATOM 705 C C . THR A 1 93 ? -1.128 15.950 -1.011 1.00 98.56 93 THR A C 1
ATOM 707 O O . THR A 1 93 ? -1.221 17.165 -0.802 1.00 98.56 93 THR A O 1
ATOM 710 N N . LEU A 1 94 ? -1.851 15.037 -0.355 1.00 98.75 94 LEU A N 1
ATOM 711 C CA . LEU A 1 94 ? -2.847 15.356 0.662 1.00 98.75 94 LEU A CA 1
ATOM 712 C C . LEU A 1 94 ? -2.203 16.000 1.890 1.00 98.75 94 LEU A C 1
ATOM 714 O O . LEU A 1 94 ? -1.208 15.511 2.432 1.00 98.75 94 LEU A O 1
ATOM 718 N N . ARG A 1 95 ? -2.802 17.097 2.353 1.00 98.50 95 ARG A N 1
ATOM 719 C CA . ARG A 1 95 ? -2.361 17.877 3.513 1.00 98.50 95 ARG A CA 1
ATOM 720 C C . ARG A 1 95 ? -3.513 18.028 4.514 1.00 98.50 95 ARG A C 1
ATOM 722 O O . ARG A 1 95 ? -4.642 18.236 4.068 1.00 98.50 95 ARG A O 1
ATOM 729 N N . PRO A 1 96 ? -3.259 17.994 5.839 1.00 98.12 96 PRO A N 1
ATOM 730 C CA . PRO A 1 96 ? -4.317 18.141 6.845 1.00 98.12 96 PRO A CA 1
ATOM 731 C C . PRO A 1 96 ? -5.175 19.400 6.696 1.00 98.12 96 PRO A C 1
ATOM 733 O O . PRO A 1 96 ? -6.360 19.398 7.028 1.00 98.12 96 PRO A O 1
ATOM 736 N N . GLU A 1 97 ? -4.566 20.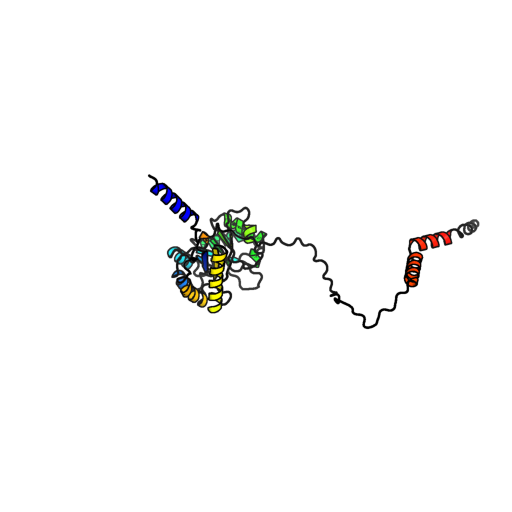480 6.207 1.00 97.62 97 GLU A N 1
ATOM 737 C CA . GLU A 1 97 ? -5.181 21.799 6.094 1.00 97.62 97 GLU A CA 1
ATOM 738 C C . GLU A 1 97 ? -6.141 21.921 4.897 1.00 97.62 97 GLU A C 1
ATOM 740 O O . GLU A 1 97 ? -6.857 22.913 4.790 1.00 97.62 97 GLU A O 1
ATOM 745 N N . MET A 1 98 ? -6.176 20.930 3.997 1.00 98.56 98 MET A N 1
ATOM 746 C CA . MET A 1 98 ? -7.058 20.947 2.828 1.00 98.56 98 MET A CA 1
ATOM 747 C C . MET A 1 98 ? -8.543 20.900 3.222 1.00 98.56 98 MET A C 1
ATOM 749 O O . MET A 1 98 ? -8.942 20.302 4.233 1.00 98.56 98 MET A O 1
ATOM 753 N N . SER A 1 99 ? -9.381 21.527 2.394 1.00 98.62 99 SER A N 1
ATOM 754 C CA . SER A 1 99 ? -10.834 21.372 2.470 1.00 98.62 99 SER A CA 1
ATOM 755 C C . SER A 1 99 ? -11.247 19.954 2.066 1.00 98.62 99 SER A C 1
ATOM 757 O O . SER A 1 99 ? -10.504 19.248 1.380 1.00 98.62 99 SER A O 1
ATOM 759 N N . SER A 1 100 ? -12.443 19.535 2.482 1.00 98.44 100 SER A N 1
ATOM 760 C CA . SER A 1 100 ? -13.004 18.243 2.071 1.00 98.44 100 SER A CA 1
ATOM 761 C C . SER A 1 100 ? -13.139 18.146 0.547 1.00 98.44 100 SER A C 1
ATOM 763 O O . SER A 1 100 ? -12.776 17.120 -0.018 1.00 98.44 100 SER A O 1
ATOM 765 N N . ASP A 1 101 ? -13.544 19.233 -0.118 1.00 98.56 101 ASP A N 1
ATOM 766 C CA . ASP A 1 101 ? -13.693 19.282 -1.579 1.00 98.56 101 ASP A CA 1
ATOM 767 C C . ASP A 1 101 ? -12.367 19.055 -2.313 1.00 98.56 101 ASP A C 1
ATOM 769 O O . ASP A 1 101 ? -12.323 18.348 -3.320 1.00 98.56 101 ASP A O 1
ATOM 773 N N . GLU A 1 102 ? -11.268 19.621 -1.804 1.00 98.75 102 GLU A N 1
ATOM 774 C CA . GLU A 1 102 ? -9.947 19.435 -2.407 1.00 98.75 102 GLU A CA 1
ATOM 775 C C . GLU A 1 102 ? -9.436 18.005 -2.199 1.00 98.75 102 GLU A C 1
ATOM 777 O O . GLU A 1 102 ? -8.923 17.389 -3.136 1.00 98.75 102 GLU A O 1
ATOM 782 N N . ILE A 1 103 ? -9.634 17.441 -1.002 1.00 98.75 103 ILE A N 1
ATOM 783 C CA . ILE A 1 103 ? -9.315 16.034 -0.716 1.00 98.75 103 ILE A CA 1
ATOM 784 C C . ILE A 1 103 ? -10.118 15.109 -1.641 1.00 98.75 103 ILE A C 1
ATOM 786 O O . ILE A 1 103 ? -9.551 14.200 -2.248 1.00 98.75 103 ILE A O 1
ATOM 790 N N . GLU A 1 104 ? -11.416 15.361 -1.809 1.00 98.50 104 GLU A N 1
ATOM 791 C CA . GLU A 1 104 ? -12.281 14.580 -2.691 1.00 98.50 104 GLU A CA 1
ATOM 792 C C . GLU A 1 104 ? -11.877 14.711 -4.164 1.00 98.50 104 GLU A C 1
ATOM 794 O O . GLU A 1 104 ? -11.836 13.711 -4.885 1.00 98.50 104 GLU A O 1
ATOM 799 N N . ARG A 1 105 ? -11.529 15.921 -4.623 1.00 98.62 105 ARG A N 1
ATOM 800 C CA . ARG A 1 105 ? -11.021 16.152 -5.982 1.00 98.62 105 ARG A CA 1
ATOM 801 C C . ARG A 1 105 ? -9.754 15.339 -6.242 1.00 98.62 105 ARG A C 1
ATOM 803 O O . ARG A 1 105 ? -9.644 14.718 -7.301 1.00 98.62 105 ARG A O 1
ATOM 810 N N . ILE A 1 106 ? -8.818 15.334 -5.292 1.00 98.81 106 ILE A N 1
ATOM 811 C CA . ILE A 1 106 ? -7.564 14.579 -5.379 1.00 98.81 106 ILE A CA 1
ATOM 812 C C . ILE A 1 106 ? -7.837 13.073 -5.411 1.00 98.81 106 ILE A C 1
ATOM 814 O O . ILE A 1 106 ? -7.345 12.390 -6.307 1.00 98.81 106 ILE A O 1
ATOM 818 N N . ILE A 1 107 ? -8.659 12.558 -4.493 1.00 98.69 107 ILE A N 1
ATOM 819 C CA . ILE A 1 107 ? -9.006 11.130 -4.431 1.00 98.69 107 ILE A CA 1
ATOM 820 C C . ILE A 1 107 ? -9.697 10.680 -5.719 1.00 98.69 107 ILE A C 1
ATOM 822 O O . ILE A 1 107 ? -9.303 9.672 -6.299 1.00 98.69 107 ILE A O 1
ATOM 826 N N . ARG A 1 108 ? -10.665 11.452 -6.229 1.00 98.56 108 ARG A N 1
ATOM 827 C CA . ARG A 1 108 ? -11.332 11.161 -7.507 1.00 98.56 108 ARG A CA 1
ATOM 828 C C . ARG A 1 108 ? -10.336 11.099 -8.665 1.00 98.56 108 ARG A C 1
ATOM 830 O O . ARG A 1 108 ? -10.411 10.196 -9.493 1.00 98.56 108 ARG A O 1
ATOM 837 N N . SER A 1 109 ? -9.389 12.038 -8.719 1.00 98.56 109 SER A N 1
ATOM 838 C CA . SER A 1 109 ? -8.319 12.015 -9.723 1.00 98.56 109 SER A CA 1
ATOM 839 C C . SER A 1 109 ? -7.451 10.763 -9.593 1.00 98.56 109 SER A C 1
ATOM 841 O O . SER A 1 109 ? -7.133 10.136 -10.599 1.00 98.56 109 SER A O 1
ATOM 843 N N . ALA A 1 110 ? -7.093 10.375 -8.368 1.00 98.69 110 ALA A N 1
ATOM 844 C CA . ALA A 1 110 ? -6.260 9.208 -8.119 1.00 98.69 110 ALA A CA 1
ATOM 845 C C . ALA A 1 110 ? -6.948 7.900 -8.540 1.00 98.69 110 ALA A C 1
ATOM 847 O O . ALA A 1 110 ? -6.334 7.087 -9.229 1.00 98.69 110 ALA A O 1
ATOM 848 N N . VAL A 1 111 ? -8.235 7.738 -8.211 1.00 98.44 111 VAL A N 1
ATOM 849 C CA . VAL A 1 111 ? -9.054 6.586 -8.630 1.00 98.44 111 VAL A CA 1
ATOM 850 C C . VAL A 1 111 ? -9.150 6.493 -10.155 1.00 98.44 111 VAL A C 1
ATOM 852 O O . VAL A 1 111 ? -9.039 5.407 -10.717 1.00 98.44 111 VAL A O 1
ATOM 855 N N . ASN A 1 112 ? -9.293 7.625 -10.848 1.00 98.25 112 ASN A N 1
ATOM 856 C CA . ASN A 1 112 ? -9.346 7.642 -12.312 1.00 98.25 112 ASN A CA 1
ATOM 857 C C . ASN A 1 112 ? -8.002 7.278 -12.968 1.00 98.25 112 ASN A C 1
ATOM 859 O O . ASN A 1 112 ? -7.978 6.649 -14.034 1.00 98.25 112 ASN A O 1
ATOM 863 N N . ASN A 1 113 ? -6.888 7.680 -12.351 1.00 98.50 113 ASN A N 1
ATOM 864 C CA . ASN A 1 113 ? -5.547 7.453 -12.887 1.00 98.50 113 ASN A CA 1
ATOM 865 C C . ASN A 1 113 ? -5.028 6.031 -12.631 1.00 98.50 113 ASN A C 1
ATOM 867 O O . ASN A 1 113 ? -4.246 5.524 -13.437 1.00 98.50 113 ASN A O 1
ATOM 871 N N . VAL A 1 114 ? -5.479 5.382 -11.554 1.00 98.81 114 VAL A N 1
ATOM 872 C CA . VAL A 1 114 ? -5.084 4.019 -11.164 1.00 98.81 114 VAL A CA 1
ATOM 873 C C . VAL A 1 114 ? -6.293 3.081 -11.303 1.00 98.81 114 VAL A C 1
ATOM 875 O O . VAL A 1 114 ? -6.973 2.787 -10.317 1.00 98.81 114 VAL A O 1
ATOM 878 N N . PRO A 1 115 ? -6.613 2.621 -12.529 1.00 98.19 115 PRO A N 1
ATOM 879 C CA . PRO A 1 115 ? -7.732 1.710 -12.740 1.00 98.19 115 PRO A CA 1
ATOM 880 C C . PRO A 1 115 ? -7.512 0.379 -12.008 1.00 98.19 115 PRO A C 1
ATOM 882 O O . PRO A 1 115 ? -6.380 -0.014 -11.733 1.00 98.19 115 PRO A O 1
ATOM 885 N N . TYR A 1 116 ? -8.611 -0.331 -11.741 1.00 98.50 116 TYR A N 1
ATOM 886 C CA . TYR A 1 116 ? -8.634 -1.644 -11.075 1.00 98.50 116 TYR A CA 1
ATOM 887 C C . TYR A 1 116 ? -8.166 -1.655 -9.615 1.00 98.50 116 TYR A C 1
ATOM 889 O O . TYR A 1 116 ? -8.065 -2.730 -9.022 1.00 98.50 116 TYR A O 1
ATOM 897 N N . ALA A 1 117 ? -7.897 -0.488 -9.024 1.00 98.69 117 ALA A N 1
ATOM 898 C CA . ALA A 1 117 ? -7.527 -0.412 -7.624 1.00 98.69 117 ALA A CA 1
ATOM 899 C C . ALA A 1 117 ? -8.647 -0.954 -6.724 1.00 98.69 117 ALA A C 1
ATOM 901 O O . ALA A 1 117 ? -9.820 -0.629 -6.907 1.00 98.69 117 ALA A O 1
ATOM 902 N N . VAL A 1 118 ? -8.264 -1.759 -5.734 1.00 98.62 118 VAL A N 1
ATOM 903 C CA . VAL A 1 118 ? -9.170 -2.317 -4.709 1.00 98.62 118 VAL A CA 1
ATOM 904 C C . VAL A 1 118 ? -8.879 -1.771 -3.311 1.00 98.62 118 VAL A C 1
ATOM 906 O O . VAL A 1 118 ? -9.636 -2.005 -2.371 1.00 98.62 118 VAL A O 1
ATOM 909 N N . GLY A 1 119 ? -7.792 -1.014 -3.168 1.00 98.56 119 GLY A N 1
ATOM 910 C CA . GLY A 1 119 ? -7.426 -0.339 -1.935 1.00 98.56 119 GLY A CA 1
ATOM 911 C C . GLY A 1 119 ? -6.544 0.877 -2.178 1.00 98.56 119 GLY A C 1
ATOM 912 O O . GLY A 1 119 ? -6.141 1.176 -3.303 1.00 98.56 119 GLY A O 1
ATOM 913 N N . ILE A 1 120 ? -6.238 1.578 -1.097 1.00 98.50 120 ILE A N 1
ATOM 914 C CA . ILE A 1 120 ? -5.329 2.719 -1.052 1.00 98.50 120 ILE A CA 1
ATOM 915 C C . ILE A 1 120 ? -4.269 2.450 -0.003 1.00 98.50 120 ILE A C 1
ATOM 917 O O . ILE A 1 120 ? -4.556 1.905 1.056 1.00 98.50 120 ILE A O 1
ATOM 921 N N . ASN A 1 121 ? -3.052 2.873 -0.286 1.00 98.19 121 ASN A N 1
ATOM 922 C CA . ASN A 1 121 ? -1.937 2.876 0.629 1.00 98.19 121 ASN A CA 1
ATOM 923 C C . ASN A 1 121 ? -1.306 4.275 0.668 1.00 98.19 121 ASN A C 1
ATOM 925 O O . ASN A 1 121 ? -1.272 4.955 -0.353 1.00 98.19 121 ASN A O 1
ATOM 929 N N . ASN A 1 122 ? -0.847 4.753 1.825 1.00 98.62 122 ASN A N 1
ATOM 930 C CA . ASN A 1 122 ? -0.248 6.087 1.913 1.00 98.62 122 ASN A CA 1
ATOM 931 C C . ASN A 1 122 ? 1.233 6.095 1.506 1.00 98.62 122 ASN A C 1
ATOM 933 O O . ASN A 1 122 ? 2.062 5.454 2.150 1.00 98.62 122 ASN A O 1
ATOM 937 N N . HIS A 1 123 ? 1.576 6.934 0.527 1.00 98.19 123 HIS A N 1
ATOM 938 C CA . HIS A 1 123 ? 2.958 7.330 0.269 1.00 98.19 123 HIS A CA 1
ATOM 939 C C . HIS A 1 123 ? 3.364 8.407 1.275 1.00 98.19 123 HIS A C 1
ATOM 941 O O . HIS A 1 123 ? 2.720 9.460 1.369 1.00 98.19 123 HIS A O 1
ATOM 947 N N . MET A 1 124 ? 4.419 8.147 2.052 1.00 96.75 124 MET A N 1
ATOM 948 C CA . MET A 1 124 ? 4.841 8.999 3.170 1.00 96.75 124 MET A CA 1
ATOM 949 C C . MET A 1 124 ? 3.693 9.240 4.175 1.00 96.75 124 MET A C 1
ATOM 951 O O . MET A 1 124 ? 3.139 8.299 4.740 1.00 96.75 124 MET A O 1
ATOM 955 N N . GLY A 1 125 ? 3.331 10.494 4.454 1.00 97.38 125 GLY A N 1
ATOM 956 C CA . GLY A 1 125 ? 2.111 10.803 5.192 1.00 97.38 125 GLY A CA 1
ATOM 957 C C . GLY A 1 125 ? 2.227 10.948 6.699 1.00 97.38 125 GLY A C 1
ATOM 958 O O . GLY A 1 125 ? 1.188 11.036 7.340 1.00 97.38 125 GLY A O 1
ATOM 959 N N . SER A 1 126 ? 3.416 11.021 7.302 1.00 97.75 126 SER A N 1
ATOM 960 C CA . SER A 1 126 ? 3.533 11.127 8.769 1.00 97.75 126 SER A CA 1
ATOM 961 C C . SER A 1 126 ? 2.827 12.355 9.368 1.00 97.75 126 SER A C 1
ATOM 963 O O . SER A 1 126 ? 2.332 12.282 10.492 1.00 97.75 126 SER A O 1
ATOM 965 N N . LYS A 1 127 ? 2.696 13.467 8.628 1.00 98.19 127 LYS A N 1
ATOM 966 C CA . LYS A 1 127 ? 1.903 14.637 9.054 1.00 98.19 127 LYS A CA 1
ATOM 967 C C . LYS A 1 127 ? 0.407 14.434 8.797 1.00 98.19 127 LYS A C 1
ATOM 969 O O . LYS A 1 127 ? -0.409 14.820 9.627 1.00 98.19 127 LYS A O 1
ATOM 974 N N . MET A 1 128 ? 0.043 13.844 7.659 1.00 98.31 128 MET A N 1
ATOM 975 C CA . MET A 1 128 ? -1.359 13.587 7.311 1.00 98.31 128 MET A CA 1
ATOM 976 C C . MET A 1 128 ? -1.991 12.536 8.227 1.00 98.31 128 MET A C 1
ATOM 978 O O . MET A 1 128 ? -2.991 12.801 8.884 1.00 98.31 128 MET A O 1
ATOM 982 N N . THR A 1 129 ? -1.364 11.367 8.324 1.00 98.25 129 THR A N 1
ATOM 983 C CA . THR A 1 129 ? -1.857 10.206 9.073 1.00 98.25 129 THR A CA 1
ATOM 984 C C . THR A 1 129 ? -1.894 10.440 10.579 1.00 98.25 129 THR A C 1
ATOM 986 O O . THR A 1 129 ? -2.744 9.865 11.248 1.00 98.25 129 THR A O 1
ATOM 989 N N . SER A 1 130 ? -1.054 11.319 11.135 1.00 97.62 130 SER A N 1
ATOM 990 C CA . SER A 1 130 ? -1.141 11.714 12.552 1.00 97.62 130 SER A CA 1
ATOM 991 C C . SER A 1 130 ? -2.259 12.726 12.848 1.00 97.62 130 SER A C 1
ATOM 993 O O . SER A 1 130 ? -2.565 12.966 14.017 1.00 97.62 130 SER A O 1
ATOM 995 N N . ASN A 1 131 ? -2.906 13.304 11.828 1.00 98.19 131 ASN A N 1
ATOM 996 C CA . ASN A 1 131 ? -3.990 14.266 11.995 1.00 98.19 131 ASN A CA 1
ATOM 997 C C . ASN A 1 131 ? -5.363 13.590 11.855 1.00 98.19 131 ASN A C 1
ATOM 999 O O . ASN A 1 131 ? -5.773 13.208 10.760 1.00 98.19 131 ASN A O 1
ATOM 1003 N N . LEU A 1 132 ? -6.104 13.491 12.964 1.00 97.75 132 LEU A N 1
ATOM 1004 C CA . LEU A 1 132 ? -7.413 12.834 12.984 1.00 97.75 132 LEU A CA 1
ATOM 1005 C C . LEU A 1 132 ? -8.420 13.503 12.037 1.00 97.75 132 LEU A C 1
ATOM 1007 O O . LEU A 1 132 ? -9.035 12.812 11.236 1.00 97.75 132 LEU A O 1
ATOM 1011 N N . PHE A 1 133 ? -8.562 14.829 12.089 1.00 97.94 133 PHE A N 1
ATOM 1012 C CA . PHE A 1 133 ? -9.538 15.548 11.263 1.00 97.94 133 PHE A CA 1
ATOM 1013 C C . PHE A 1 133 ? -9.218 15.458 9.767 1.00 97.94 133 PHE A C 1
ATOM 1015 O O . PHE A 1 133 ? -10.117 15.292 8.947 1.00 97.94 133 PHE A O 1
ATOM 1022 N N . GLY A 1 134 ? -7.936 15.533 9.403 1.00 98.12 134 GLY A N 1
ATOM 1023 C CA . GLY A 1 134 ? -7.475 15.333 8.032 1.00 98.12 134 GLY A CA 1
ATOM 1024 C C . GLY A 1 134 ? -7.805 13.926 7.539 1.00 98.12 134 GLY A C 1
ATOM 1025 O O . GLY A 1 134 ? -8.402 13.773 6.476 1.00 98.12 134 GLY A O 1
ATOM 1026 N N . MET A 1 135 ? -7.489 12.902 8.336 1.00 98.50 135 MET A N 1
ATOM 1027 C CA . MET A 1 135 ? -7.808 11.519 7.985 1.00 98.50 135 MET A CA 1
ATOM 1028 C C . MET A 1 135 ? -9.314 11.242 7.960 1.00 98.50 135 MET A C 1
ATOM 1030 O O . MET A 1 135 ? -9.748 10.465 7.122 1.00 98.50 135 MET A O 1
ATOM 1034 N N . GLN A 1 136 ? -10.129 11.882 8.803 1.00 98.56 136 GLN A N 1
ATOM 1035 C CA . GLN A 1 136 ? -11.591 11.740 8.751 1.00 98.56 136 GLN A CA 1
ATOM 1036 C C . GLN A 1 136 ? -12.148 12.218 7.410 1.00 98.56 136 GLN A C 1
ATOM 1038 O O . GLN A 1 136 ? -12.938 11.507 6.797 1.00 98.56 136 GLN A O 1
ATOM 1043 N N . LYS A 1 137 ? -11.680 13.367 6.907 1.00 98.50 137 LYS A N 1
ATOM 1044 C CA . LYS A 1 137 ? -12.051 13.846 5.565 1.00 98.50 137 LYS A CA 1
ATOM 1045 C C . LYS A 1 137 ? -11.635 12.854 4.476 1.00 98.50 137 LYS A C 1
ATOM 1047 O O . LYS A 1 137 ? -12.390 12.631 3.537 1.00 98.50 137 LYS A O 1
ATOM 1052 N N . VAL A 1 138 ? -10.453 12.239 4.609 1.00 98.56 138 VAL A N 1
ATOM 1053 C CA . VAL A 1 138 ? -9.997 11.185 3.687 1.00 98.56 138 VAL A CA 1
ATOM 1054 C C . VAL A 1 138 ? -10.935 9.985 3.739 1.00 98.56 138 VAL A C 1
ATOM 1056 O O . VAL A 1 138 ? -11.447 9.599 2.698 1.00 98.56 138 VAL A O 1
ATOM 1059 N N . MET A 1 139 ? -11.222 9.428 4.918 1.00 98.44 139 MET A N 1
ATOM 1060 C CA . MET A 1 139 ? -12.088 8.248 5.040 1.00 98.44 139 MET A CA 1
ATOM 1061 C C . MET A 1 139 ? -13.518 8.522 4.558 1.00 98.44 139 MET A C 1
ATOM 1063 O O . MET A 1 139 ? -14.097 7.681 3.881 1.00 98.44 139 MET A O 1
ATOM 1067 N N . GLN A 1 140 ? -14.054 9.720 4.807 1.00 97.94 140 GLN A N 1
ATOM 1068 C CA . GLN A 1 140 ? -15.347 10.160 4.265 1.00 97.94 140 GLN A CA 1
ATOM 1069 C C . GLN A 1 140 ? -15.339 10.244 2.734 1.00 97.94 140 GLN A C 1
ATOM 1071 O O . GLN A 1 140 ? -16.273 9.797 2.075 1.00 97.94 140 GLN A O 1
ATOM 1076 N N . ALA A 1 141 ? -14.277 10.792 2.139 1.00 97.94 141 ALA A N 1
ATOM 1077 C CA . ALA A 1 141 ? -14.144 10.817 0.687 1.00 97.94 141 ALA A CA 1
ATOM 1078 C C . ALA A 1 141 ? -13.983 9.402 0.101 1.00 97.94 141 ALA A C 1
ATOM 1080 O O . ALA A 1 141 ? -14.490 9.134 -0.989 1.00 97.94 141 ALA A O 1
ATOM 1081 N N . LEU A 1 142 ? -13.317 8.496 0.827 1.00 97.56 142 LEU A N 1
ATOM 1082 C CA . LEU A 1 142 ? -13.135 7.098 0.436 1.00 97.56 142 LEU A CA 1
ATOM 1083 C C . LEU A 1 142 ? -14.387 6.243 0.579 1.00 97.56 142 LEU A C 1
ATOM 1085 O O . LEU A 1 142 ? -14.523 5.300 -0.184 1.00 97.56 142 LEU A O 1
ATOM 1089 N N . GLU A 1 143 ? -15.318 6.582 1.468 1.00 95.00 143 GLU A N 1
ATOM 1090 C CA . GLU A 1 143 ? -16.566 5.834 1.676 1.00 95.00 143 GLU A CA 1
ATOM 1091 C C . GLU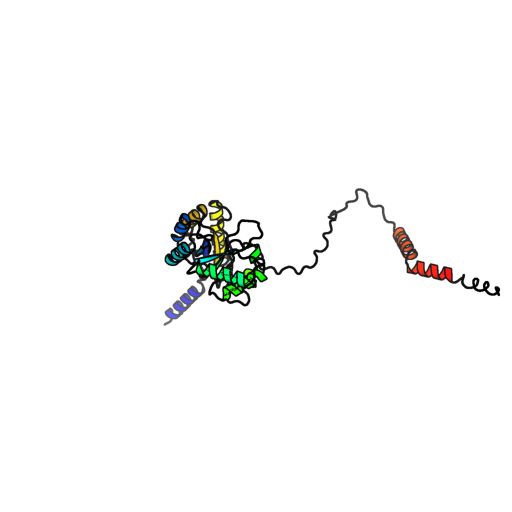 A 1 143 ? -17.416 5.693 0.402 1.00 95.00 143 GLU A C 1
ATOM 1093 O O . GLU A 1 143 ? -18.146 4.720 0.227 1.00 95.00 143 GLU A O 1
ATOM 1098 N N . ARG A 1 144 ? -17.278 6.641 -0.530 1.00 94.44 144 ARG A N 1
ATOM 1099 C CA . ARG A 1 144 ? -17.943 6.615 -1.842 1.00 94.44 144 ARG A CA 1
ATOM 1100 C C . ARG A 1 144 ? -17.372 5.544 -2.781 1.00 94.44 144 ARG A C 1
ATOM 1102 O O . ARG A 1 144 ? -17.944 5.290 -3.840 1.00 94.44 144 ARG A O 1
ATOM 1109 N N . TYR A 1 145 ? -16.236 4.954 -2.422 1.00 96.00 145 TYR A N 1
ATOM 1110 C CA . TYR A 1 145 ? -15.515 3.952 -3.190 1.00 96.00 145 TYR A CA 1
ATOM 1111 C C . TYR A 1 145 ? -15.416 2.657 -2.381 1.00 96.00 145 TYR A C 1
ATOM 1113 O O . TYR A 1 145 ? -15.227 2.662 -1.169 1.00 96.00 145 TYR A O 1
ATOM 1121 N N . ASN A 1 146 ? -15.480 1.514 -3.059 1.00 94.88 146 ASN A N 1
ATOM 1122 C CA . ASN A 1 146 ? -15.278 0.216 -2.416 1.00 94.88 146 ASN A CA 1
ATOM 1123 C C . ASN A 1 146 ? -13.775 -0.096 -2.264 1.00 94.88 146 ASN A C 1
ATOM 1125 O O . ASN A 1 146 ? -13.282 -1.075 -2.821 1.00 94.88 146 ASN A O 1
ATOM 1129 N N . LEU A 1 147 ? -13.042 0.785 -1.576 1.00 98.00 147 LEU A N 1
ATOM 1130 C CA . LEU A 1 147 ? -11.596 0.697 -1.366 1.00 98.00 147 LEU A CA 1
ATOM 1131 C C . LEU A 1 147 ? -11.287 0.535 0.123 1.00 98.00 147 LEU A C 1
ATOM 1133 O O . LEU A 1 147 ? -11.804 1.275 0.959 1.00 98.00 147 LEU A O 1
ATOM 1137 N N . TYR A 1 148 ? -10.397 -0.397 0.464 1.00 98.62 148 TYR A N 1
ATOM 1138 C CA . TYR A 1 148 ? -9.814 -0.447 1.807 1.00 98.62 148 TYR A CA 1
ATOM 1139 C C . TYR A 1 148 ? -8.607 0.492 1.924 1.00 98.62 148 TYR A C 1
ATOM 1141 O O . TYR A 1 148 ? -8.019 0.897 0.924 1.00 98.62 148 TYR A O 1
ATOM 1149 N N . PHE A 1 149 ? -8.196 0.803 3.150 1.00 98.69 149 PHE A N 1
ATOM 1150 C CA . PHE A 1 149 ? -7.002 1.590 3.436 1.00 98.69 149 PHE A CA 1
ATOM 1151 C C . PHE A 1 149 ? -5.922 0.722 4.098 1.00 98.69 149 PHE A C 1
ATOM 1153 O O . PHE A 1 149 ? -6.100 0.209 5.202 1.00 98.69 149 PHE A O 1
ATOM 1160 N N . LEU A 1 150 ? -4.783 0.557 3.433 1.00 98.75 150 LEU A N 1
ATOM 1161 C CA . LEU A 1 150 ? -3.567 -0.011 3.998 1.00 98.75 150 LEU A CA 1
ATOM 1162 C C . LEU A 1 150 ? -2.698 1.118 4.550 1.00 98.75 150 LEU A C 1
ATOM 1164 O O . LEU A 1 150 ? -2.111 1.885 3.796 1.00 98.75 150 LEU A O 1
ATOM 1168 N N . ASP A 1 151 ? -2.574 1.190 5.866 1.00 98.44 151 ASP A N 1
ATOM 1169 C CA . ASP A 1 151 ? -1.691 2.141 6.529 1.00 98.44 151 ASP A CA 1
ATOM 1170 C C . ASP A 1 151 ? -0.240 1.628 6.506 1.00 98.44 151 ASP A C 1
ATOM 1172 O O . ASP A 1 151 ? 0.071 0.579 7.087 1.00 98.44 151 ASP A O 1
ATOM 1176 N N . SER A 1 152 ? 0.659 2.380 5.863 1.00 97.25 152 SER A N 1
ATOM 1177 C CA . SER A 1 152 ? 2.106 2.102 5.851 1.00 97.25 152 SER A CA 1
ATOM 1178 C C . SER A 1 152 ? 2.764 2.340 7.212 1.00 97.25 152 SER A C 1
ATOM 1180 O O . SER A 1 152 ? 3.918 1.966 7.415 1.00 97.25 152 SER A O 1
ATOM 1182 N N . VAL A 1 153 ? 2.054 2.939 8.173 1.00 96.31 153 VAL A N 1
ATOM 1183 C CA . VAL A 1 153 ? 2.530 3.245 9.527 1.00 96.31 153 VAL A CA 1
ATOM 1184 C C . VAL A 1 153 ? 3.825 4.059 9.470 1.00 96.31 153 VAL A C 1
ATOM 1186 O O . VAL A 1 153 ? 4.839 3.709 10.076 1.00 96.31 153 VAL A O 1
ATOM 1189 N N . THR A 1 154 ? 3.801 5.153 8.700 1.00 94.38 154 THR A N 1
ATOM 1190 C CA . THR A 1 154 ? 4.931 6.099 8.591 1.00 94.38 154 THR A CA 1
ATOM 1191 C C . THR A 1 154 ? 5.116 6.936 9.858 1.00 94.38 154 THR A C 1
ATOM 1193 O O . THR A 1 154 ? 6.130 7.612 10.026 1.00 94.38 154 THR A O 1
ATOM 1196 N N . ILE A 1 155 ? 4.153 6.859 10.782 1.00 95.75 155 ILE A N 1
ATOM 1197 C CA . ILE A 1 155 ? 4.229 7.370 12.146 1.00 95.75 155 ILE A CA 1
ATOM 1198 C C . ILE A 1 155 ? 3.453 6.442 13.095 1.00 95.75 155 ILE A C 1
ATOM 1200 O O . ILE A 1 155 ? 2.375 5.949 12.762 1.00 95.75 155 ILE A O 1
ATOM 1204 N N . GLY A 1 156 ? 3.992 6.189 14.292 1.00 93.12 156 GLY A N 1
ATOM 1205 C CA . GLY A 1 156 ? 3.419 5.209 15.230 1.00 93.12 156 GLY A CA 1
ATOM 1206 C C . GLY A 1 156 ? 2.032 5.574 15.779 1.00 93.12 156 GLY A C 1
ATOM 1207 O O . GLY A 1 156 ? 1.227 4.685 16.051 1.00 93.12 156 GLY A O 1
ATOM 1208 N N . ASN A 1 157 ? 1.731 6.871 15.892 1.00 93.06 157 ASN A N 1
ATOM 1209 C CA . ASN A 1 157 ? 0.456 7.405 16.388 1.00 93.06 157 ASN A CA 1
ATOM 1210 C C . ASN A 1 157 ? -0.536 7.759 15.262 1.00 93.06 157 ASN A C 1
ATOM 1212 O O . ASN A 1 157 ? -1.383 8.639 15.445 1.00 93.06 157 ASN A O 1
ATOM 1216 N N . THR A 1 158 ? -0.413 7.105 14.103 1.00 97.31 158 THR A N 1
ATOM 1217 C CA . THR A 1 158 ? -1.376 7.195 12.996 1.00 97.31 158 THR A CA 1
ATOM 1218 C C . THR A 1 158 ? -2.824 7.074 13.486 1.00 97.31 158 THR A C 1
ATOM 1220 O O . THR A 1 158 ? -3.156 6.272 14.361 1.00 97.31 158 THR A O 1
ATOM 1223 N N . GLN A 1 159 ? -3.693 7.897 12.910 1.00 97.69 159 GLN A N 1
ATOM 1224 C CA . GLN A 1 159 ? -5.110 8.018 13.222 1.00 97.69 159 GLN A CA 1
ATOM 1225 C C . GLN A 1 159 ? -5.984 7.278 12.202 1.00 97.69 159 GLN A C 1
ATOM 1227 O O . GLN A 1 159 ? -7.201 7.370 12.302 1.00 97.69 159 GLN A O 1
ATOM 1232 N N . ALA A 1 160 ? -5.411 6.542 11.238 1.00 97.12 160 ALA A N 1
ATOM 1233 C CA . ALA A 1 160 ? -6.164 5.928 10.140 1.00 97.12 160 ALA A CA 1
ATOM 1234 C C . ALA A 1 160 ? -7.327 5.039 10.621 1.00 97.12 160 ALA A C 1
ATOM 1236 O O . ALA A 1 160 ? -8.459 5.226 10.185 1.00 97.12 160 ALA A O 1
ATOM 1237 N N . MET A 1 161 ? -7.082 4.130 11.575 1.00 96.38 161 MET A N 1
ATOM 1238 C CA . MET A 1 161 ? -8.139 3.270 12.135 1.00 96.38 161 MET A CA 1
ATOM 1239 C C . MET A 1 161 ? -9.234 4.074 12.839 1.00 96.38 161 MET A C 1
ATOM 1241 O O . MET A 1 161 ? -10.416 3.818 12.631 1.00 96.38 161 MET A O 1
ATOM 1245 N N . ARG A 1 162 ? -8.848 5.066 13.650 1.00 96.75 162 ARG A N 1
ATOM 1246 C CA . ARG A 1 162 ? -9.796 5.921 14.369 1.00 96.75 162 ARG A CA 1
ATOM 1247 C C . ARG A 1 162 ? -10.616 6.788 13.415 1.00 96.75 162 ARG A C 1
ATOM 1249 O O . ARG A 1 162 ? -11.809 6.958 13.617 1.00 96.75 162 ARG A O 1
ATOM 1256 N N . ALA A 1 163 ? -9.989 7.318 12.372 1.00 97.62 163 ALA A N 1
ATOM 1257 C CA . ALA A 1 163 ? -10.640 8.137 11.359 1.00 97.62 163 ALA A CA 1
ATOM 1258 C C . ALA A 1 163 ? -11.643 7.354 10.504 1.00 97.62 163 ALA A C 1
ATOM 1260 O O . ALA A 1 163 ? -12.591 7.950 10.006 1.00 97.62 163 ALA A O 1
ATOM 1261 N N . ALA A 1 164 ? -11.438 6.045 10.340 1.00 96.88 164 ALA A N 1
ATOM 1262 C CA . ALA A 1 164 ? -12.353 5.177 9.605 1.00 96.88 164 ALA A CA 1
ATOM 1263 C C . ALA A 1 164 ? -13.600 4.787 10.417 1.00 96.88 164 ALA A C 1
ATOM 1265 O O . ALA A 1 164 ? -14.564 4.276 9.845 1.00 96.88 164 ALA A O 1
ATOM 1266 N N . GLN A 1 165 ? -13.614 5.031 11.734 1.00 94.81 165 GLN A N 1
ATOM 1267 C CA . GLN A 1 165 ? -14.791 4.774 12.563 1.00 94.81 165 GLN A CA 1
ATOM 1268 C C . GLN A 1 165 ? -15.992 5.577 12.056 1.00 94.81 165 GLN A C 1
ATOM 1270 O O . GLN A 1 165 ? -15.902 6.785 11.849 1.00 94.81 165 GLN A O 1
ATOM 1275 N N . GLY A 1 166 ? -17.123 4.894 11.885 1.00 92.19 166 GLY A N 1
ATOM 1276 C CA . GLY A 1 166 ? -18.338 5.494 11.332 1.00 92.19 166 GLY A CA 1
ATOM 1277 C C . GLY A 1 166 ? -18.373 5.561 9.803 1.00 92.19 166 GLY A C 1
ATOM 1278 O O . GLY A 1 166 ? -19.349 6.075 9.274 1.00 92.19 166 GLY A O 1
ATOM 1279 N N . THR A 1 167 ? -17.361 5.025 9.113 1.00 95.75 167 THR A N 1
ATOM 1280 C CA . THR A 1 167 ? -17.361 4.832 7.653 1.00 95.75 167 THR A CA 1
ATOM 1281 C C . THR A 1 167 ? -17.338 3.343 7.302 1.00 95.75 167 THR A C 1
ATOM 1283 O O . THR A 1 167 ? -16.988 2.503 8.136 1.00 95.75 167 THR A O 1
ATOM 1286 N N . GLY A 1 168 ? -17.643 3.005 6.047 1.00 95.31 168 GLY A N 1
ATOM 1287 C CA . GLY A 1 168 ? -17.459 1.648 5.509 1.00 95.31 168 GLY A CA 1
ATOM 1288 C C . GLY A 1 168 ? -16.002 1.236 5.222 1.00 95.31 168 GLY A C 1
ATOM 1289 O O . GLY A 1 168 ? -15.762 0.098 4.811 1.00 95.31 168 GLY A O 1
ATOM 1290 N N . VAL A 1 169 ? -15.021 2.126 5.412 1.00 97.81 169 VAL A N 1
ATOM 1291 C CA . VAL A 1 169 ? -13.628 1.896 4.995 1.00 97.81 169 VAL A CA 1
ATOM 1292 C C . VAL A 1 169 ? -12.915 0.952 5.964 1.00 97.81 169 VAL A C 1
ATOM 1294 O O . VAL A 1 169 ? -12.672 1.276 7.126 1.00 97.81 169 VAL A O 1
ATOM 1297 N N . LYS A 1 170 ? -12.510 -0.224 5.476 1.00 97.44 170 LYS A N 1
ATOM 1298 C CA . LYS A 1 170 ? -11.677 -1.154 6.252 1.00 97.44 170 LYS A CA 1
ATOM 1299 C C . LYS A 1 170 ? -10.230 -0.679 6.283 1.00 97.44 170 LYS A C 1
ATOM 1301 O O . LYS A 1 170 ? -9.684 -0.313 5.247 1.00 97.44 170 LYS A O 1
ATOM 1306 N N . VAL A 1 171 ? -9.595 -0.750 7.452 1.00 97.88 171 VAL A N 1
ATOM 1307 C CA . VAL A 1 171 ? -8.189 -0.371 7.634 1.00 97.88 171 VAL A CA 1
ATOM 1308 C C . VAL A 1 171 ? -7.362 -1.590 8.021 1.00 97.88 171 VAL A C 1
ATOM 1310 O O . VAL A 1 171 ? -7.695 -2.273 8.984 1.00 97.88 171 VAL A O 1
ATOM 1313 N N . ILE A 1 172 ? -6.260 -1.824 7.312 1.00 97.56 172 ILE A N 1
ATOM 1314 C CA . ILE A 1 172 ? -5.224 -2.811 7.654 1.00 97.56 172 ILE A CA 1
ATOM 1315 C C . ILE A 1 172 ? -3.873 -2.111 7.790 1.00 97.56 172 ILE A C 1
ATOM 1317 O O . ILE A 1 172 ? -3.678 -1.025 7.247 1.00 97.56 172 ILE A O 1
ATOM 1321 N N . LYS A 1 173 ? -2.936 -2.695 8.543 1.00 97.19 173 LYS A N 1
ATOM 1322 C CA . LYS A 1 173 ? -1.645 -2.057 8.850 1.00 97.19 173 LYS A CA 1
ATOM 1323 C C . LYS A 1 173 ? -0.458 -2.902 8.418 1.00 97.19 173 LYS A C 1
ATOM 1325 O O . LYS A 1 173 ? -0.395 -4.099 8.712 1.00 97.19 173 LYS A O 1
ATOM 1330 N N . ARG A 1 174 ? 0.555 -2.244 7.857 1.00 97.62 174 ARG A N 1
ATOM 1331 C CA . ARG A 1 174 ? 1.896 -2.817 7.719 1.00 97.62 174 ARG A CA 1
ATOM 1332 C C . ARG A 1 174 ? 2.456 -3.246 9.083 1.00 97.62 174 ARG A C 1
ATOM 1334 O O . ARG A 1 174 ? 2.293 -2.547 10.084 1.00 97.62 174 ARG A O 1
ATOM 1341 N N . LYS A 1 175 ? 3.192 -4.363 9.113 1.00 97.19 175 LYS A N 1
ATOM 1342 C CA . LYS A 1 175 ? 4.007 -4.791 10.268 1.00 97.19 175 LYS A CA 1
ATOM 1343 C C . LYS A 1 175 ? 5.513 -4.751 10.009 1.00 97.19 175 LYS A C 1
ATOM 1345 O O . LYS A 1 175 ? 6.271 -4.531 10.952 1.00 97.19 175 LYS A O 1
ATOM 1350 N N . VAL A 1 176 ? 5.951 -4.942 8.764 1.00 98.12 176 VAL A N 1
ATOM 1351 C CA . VAL A 1 176 ? 7.375 -4.949 8.386 1.00 98.12 176 VAL A CA 1
ATOM 1352 C C . VAL A 1 176 ? 7.613 -4.071 7.168 1.00 98.12 176 VAL A C 1
ATOM 1354 O O . VAL A 1 176 ? 6.804 -4.059 6.250 1.00 98.12 176 VAL A O 1
ATOM 1357 N N . PHE A 1 177 ? 8.686 -3.283 7.195 1.00 97.81 177 PHE A N 1
ATOM 1358 C CA . PHE A 1 177 ? 9.188 -2.552 6.032 1.00 97.81 177 PHE A CA 1
ATOM 1359 C C . PHE A 1 177 ? 10.432 -3.294 5.566 1.00 97.81 177 PHE A C 1
ATOM 1361 O O . PHE A 1 177 ? 11.309 -3.568 6.385 1.00 97.81 177 PHE A O 1
ATOM 1368 N N . LEU A 1 178 ? 10.452 -3.731 4.317 1.00 98.38 178 LEU A N 1
ATOM 1369 C CA . LEU A 1 178 ? 11.457 -4.660 3.819 1.00 98.38 178 LEU A CA 1
ATOM 1370 C C . LEU A 1 178 ? 12.787 -3.959 3.564 1.00 98.38 178 LEU A C 1
ATOM 1372 O O . LEU A 1 178 ? 13.827 -4.539 3.846 1.00 98.38 178 LEU A O 1
ATOM 1376 N N . ASP A 1 179 ? 12.751 -2.725 3.072 1.00 96.81 179 ASP A N 1
ATOM 1377 C CA . ASP A 1 179 ? 13.896 -2.058 2.458 1.00 96.81 179 ASP A CA 1
ATOM 1378 C C . ASP A 1 179 ? 14.140 -0.639 2.987 1.00 96.81 179 ASP A C 1
ATOM 1380 O O . ASP A 1 179 ? 14.508 0.264 2.239 1.00 96.81 179 ASP A O 1
ATOM 1384 N N . ASP A 1 180 ? 14.031 -0.468 4.314 1.00 91.25 180 ASP A N 1
ATOM 1385 C CA . ASP A 1 180 ? 14.538 0.729 5.018 1.00 91.25 180 ASP A CA 1
ATOM 1386 C C . ASP A 1 180 ? 16.014 1.011 4.664 1.00 91.25 180 ASP A C 1
ATOM 1388 O O . ASP A 1 180 ? 16.455 2.161 4.633 1.00 91.25 180 ASP A O 1
ATOM 1392 N N . SER A 1 181 ? 16.782 -0.046 4.375 1.00 94.69 181 SER A N 1
ATOM 1393 C CA . SER A 1 181 ? 18.091 0.032 3.734 1.00 94.69 181 SER A CA 1
ATOM 1394 C C . SER A 1 181 ? 18.047 -0.683 2.380 1.00 94.69 181 SER A C 1
ATOM 1396 O O . SER A 1 181 ? 17.347 -1.680 2.199 1.00 94.69 181 SER A O 1
ATOM 1398 N N . GLN A 1 182 ? 18.843 -0.211 1.417 1.00 93.44 182 GLN A N 1
ATOM 1399 C CA . GLN A 1 182 ? 18.986 -0.884 0.119 1.00 93.44 182 GLN A CA 1
ATOM 1400 C C . GLN A 1 182 ? 20.001 -2.043 0.154 1.00 93.44 182 GLN A C 1
ATOM 1402 O O . GLN A 1 182 ? 20.394 -2.541 -0.904 1.00 93.44 182 GLN A O 1
ATOM 1407 N N . ASN A 1 183 ? 20.440 -2.481 1.339 1.00 98.00 183 ASN A N 1
ATOM 1408 C CA . ASN A 1 183 ? 21.355 -3.607 1.494 1.00 98.00 183 ASN A CA 1
ATOM 1409 C C . ASN A 1 183 ? 20.579 -4.934 1.477 1.00 98.00 183 ASN A C 1
ATOM 1411 O O . ASN A 1 183 ? 19.676 -5.151 2.277 1.00 98.00 183 ASN A O 1
ATOM 1415 N N . GLU A 1 184 ? 20.955 -5.863 0.598 1.00 98.44 184 GLU A N 1
ATOM 1416 C CA . GLU A 1 184 ? 20.241 -7.140 0.467 1.00 98.44 184 GLU A CA 1
ATOM 1417 C C . GLU A 1 184 ? 20.252 -8.001 1.736 1.00 98.44 184 GLU A C 1
ATOM 1419 O O . GLU A 1 184 ? 19.309 -8.755 1.964 1.00 98.44 184 GLU A O 1
ATOM 1424 N N . ALA A 1 185 ? 21.308 -7.942 2.553 1.00 98.31 185 ALA A N 1
ATOM 1425 C CA . ALA A 1 185 ? 21.364 -8.699 3.801 1.00 98.31 185 ALA A CA 1
ATOM 1426 C C . ALA A 1 185 ? 20.310 -8.192 4.795 1.00 98.31 185 ALA A C 1
ATOM 1428 O O . ALA A 1 185 ? 19.575 -9.001 5.361 1.00 98.31 185 ALA A O 1
ATOM 1429 N N . ASP A 1 186 ? 20.167 -6.873 4.926 1.00 98.25 186 ASP A N 1
ATOM 1430 C CA . ASP A 1 186 ? 19.150 -6.257 5.783 1.00 98.25 186 ASP A CA 1
ATOM 1431 C C . ASP A 1 186 ? 17.734 -6.565 5.276 1.00 98.25 186 ASP A C 1
ATOM 1433 O O . ASP A 1 186 ? 16.854 -6.921 6.062 1.00 98.25 186 ASP A O 1
ATOM 1437 N N . ILE A 1 187 ? 17.525 -6.529 3.954 1.00 98.75 187 ILE A N 1
ATOM 1438 C CA . ILE A 1 187 ? 16.235 -6.883 3.342 1.00 98.75 187 ILE A CA 1
ATOM 1439 C C . ILE A 1 187 ? 15.880 -8.347 3.638 1.00 98.75 187 ILE A C 1
ATOM 1441 O O . ILE A 1 187 ? 14.741 -8.641 4.003 1.00 98.75 187 ILE A O 1
ATOM 1445 N N . ARG A 1 188 ? 16.845 -9.279 3.565 1.00 98.56 188 ARG A N 1
ATOM 1446 C CA . ARG A 1 188 ? 16.628 -10.689 3.956 1.00 98.56 188 ARG A CA 1
ATOM 1447 C C . ARG A 1 188 ? 16.265 -10.823 5.435 1.00 98.56 188 ARG A C 1
ATOM 1449 O O . ARG A 1 188 ? 15.382 -11.611 5.775 1.00 98.56 188 ARG A O 1
ATOM 1456 N N . VAL A 1 189 ? 16.909 -10.055 6.318 1.00 98.62 189 VAL A N 1
ATOM 1457 C CA . VAL A 1 189 ? 16.571 -10.026 7.752 1.00 98.62 189 VAL A CA 1
ATOM 1458 C C . VAL A 1 189 ? 15.124 -9.573 7.950 1.00 98.62 189 VAL A C 1
ATOM 1460 O O . VAL A 1 189 ? 14.370 -10.225 8.674 1.00 98.62 189 VAL A O 1
ATOM 1463 N N . GLN A 1 190 ? 14.701 -8.507 7.271 1.00 98.75 190 GLN A N 1
ATOM 1464 C CA . GLN A 1 190 ? 13.331 -8.005 7.364 1.00 98.75 190 GLN A CA 1
ATOM 1465 C C . GLN A 1 190 ? 12.316 -8.982 6.755 1.00 98.75 190 GLN A C 1
ATOM 1467 O O . GLN A 1 190 ? 11.257 -9.203 7.343 1.00 98.75 190 GLN A O 1
ATOM 1472 N N . PHE A 1 191 ? 12.641 -9.644 5.645 1.00 98.69 191 PHE A N 1
ATOM 1473 C CA . PHE A 1 191 ? 11.786 -10.678 5.060 1.00 98.69 191 PHE A CA 1
ATOM 1474 C C . PHE A 1 191 ? 11.572 -11.856 6.026 1.00 98.69 191 PHE A C 1
ATOM 1476 O O . PHE A 1 191 ? 10.435 -12.251 6.285 1.00 98.69 191 PHE A O 1
ATOM 1483 N N . ASN A 1 192 ? 12.643 -12.369 6.640 1.00 98.50 192 ASN A N 1
ATOM 1484 C CA . ASN A 1 192 ? 12.544 -13.430 7.650 1.00 98.50 192 ASN A CA 1
ATOM 1485 C C . ASN A 1 192 ? 11.764 -12.972 8.888 1.00 98.50 192 ASN A C 1
ATOM 1487 O O . ASN A 1 192 ? 10.923 -13.703 9.409 1.00 98.50 192 ASN A O 1
ATOM 1491 N N . ARG A 1 193 ? 11.950 -11.720 9.313 1.00 98.62 193 ARG A N 1
ATOM 1492 C CA . ARG A 1 193 ? 11.141 -11.124 10.379 1.00 98.62 193 ARG A CA 1
ATOM 1493 C C . ARG A 1 193 ? 9.650 -11.092 10.023 1.00 98.62 193 ARG A C 1
ATOM 1495 O O . ARG A 1 193 ? 8.821 -11.286 10.913 1.00 98.62 193 ARG A O 1
ATOM 1502 N N . ALA A 1 194 ? 9.293 -10.841 8.762 1.00 98.56 194 ALA A N 1
ATOM 1503 C CA . ALA A 1 194 ? 7.904 -10.870 8.306 1.00 98.56 194 ALA A CA 1
ATOM 1504 C C . ALA A 1 194 ? 7.311 -12.285 8.364 1.00 98.56 194 ALA A C 1
ATOM 1506 O O . ALA A 1 194 ? 6.187 -12.446 8.838 1.00 98.56 194 ALA A O 1
ATOM 1507 N N . ILE A 1 195 ? 8.086 -13.303 7.977 1.00 98.31 195 ILE A N 1
ATOM 1508 C CA . ILE A 1 195 ? 7.724 -14.718 8.154 1.00 98.31 195 ILE A CA 1
ATOM 1509 C C . ILE A 1 195 ? 7.469 -15.033 9.634 1.00 98.31 195 ILE A C 1
ATOM 1511 O O . ILE A 1 195 ? 6.425 -15.581 9.985 1.00 98.31 195 ILE A O 1
ATOM 1515 N N . ASP A 1 196 ? 8.386 -14.650 10.521 1.00 98.12 196 ASP A N 1
ATOM 1516 C CA . ASP A 1 196 ? 8.253 -14.945 11.949 1.00 98.12 196 ASP A CA 1
ATOM 1517 C C . ASP A 1 196 ? 7.043 -14.248 12.578 1.00 98.12 196 ASP A C 1
ATOM 1519 O O . ASP A 1 196 ? 6.387 -14.796 13.464 1.00 98.12 196 ASP A O 1
ATOM 1523 N N . LEU A 1 197 ? 6.717 -13.036 12.124 1.00 97.31 197 LEU A N 1
ATOM 1524 C CA . LEU A 1 197 ? 5.503 -12.344 12.548 1.00 97.31 197 LEU A CA 1
ATOM 1525 C C . LEU A 1 197 ? 4.238 -13.004 11.988 1.00 97.31 197 LEU A C 1
ATOM 1527 O O . LEU A 1 197 ? 3.260 -13.098 12.726 1.00 97.31 197 LEU A O 1
ATOM 1531 N N . ALA A 1 198 ? 4.257 -13.508 10.749 1.00 97.06 198 ALA A N 1
ATOM 1532 C CA . ALA A 1 198 ? 3.142 -14.267 10.184 1.00 97.06 198 ALA A CA 1
ATOM 1533 C C . ALA A 1 198 ? 2.875 -15.549 10.986 1.00 97.06 198 ALA A C 1
ATOM 1535 O O . ALA A 1 198 ? 1.722 -15.843 11.284 1.00 97.06 198 ALA A O 1
ATOM 1536 N N . ARG A 1 199 ? 3.926 -16.261 11.419 1.00 95.19 199 ARG A N 1
ATOM 1537 C CA . ARG A 1 199 ? 3.800 -17.431 12.309 1.00 95.19 199 ARG A CA 1
ATOM 1538 C C . ARG A 1 199 ? 3.203 -17.069 13.659 1.00 95.19 199 ARG A C 1
ATOM 1540 O O . ARG A 1 199 ? 2.280 -17.724 14.126 1.00 95.19 199 ARG A O 1
ATOM 1547 N N . ARG A 1 200 ? 3.739 -16.026 14.299 1.00 94.19 200 ARG A N 1
ATOM 1548 C CA . ARG A 1 200 ? 3.321 -15.642 15.655 1.00 94.19 200 ARG A CA 1
ATOM 1549 C C . ARG A 1 200 ? 1.907 -15.075 15.705 1.00 94.19 200 ARG A C 1
ATOM 1551 O O . ARG A 1 200 ? 1.193 -15.333 16.666 1.00 94.19 200 ARG A O 1
ATOM 1558 N N . ASN A 1 201 ? 1.520 -14.295 14.700 1.00 93.44 201 ASN A N 1
ATOM 1559 C CA . ASN A 1 201 ? 0.276 -13.526 14.717 1.00 93.44 201 ASN A CA 1
ATOM 1560 C C . ASN A 1 201 ? -0.809 -14.116 13.801 1.00 93.44 201 ASN A C 1
ATOM 1562 O O . ASN A 1 201 ? -1.876 -13.524 13.673 1.00 93.44 201 ASN A O 1
ATOM 1566 N N . GLY A 1 202 ? -0.524 -15.216 13.100 1.00 94.44 202 GLY A N 1
ATOM 1567 C CA . GLY A 1 202 ? -1.381 -15.791 12.058 1.00 94.44 202 GLY A CA 1
ATOM 1568 C C . GLY A 1 202 ? -1.302 -15.058 10.713 1.00 94.44 202 GLY A C 1
ATOM 1569 O O . GLY A 1 202 ? -1.441 -15.685 9.665 1.00 94.44 202 GLY A O 1
ATOM 1570 N N . SER A 1 203 ? -1.030 -13.748 10.708 1.00 96.69 203 SER A N 1
ATOM 1571 C CA . SER A 1 203 ? -0.800 -12.983 9.482 1.00 96.69 203 SER A CA 1
ATOM 1572 C C . SER A 1 203 ? 0.188 -11.826 9.648 1.00 96.69 203 SER A C 1
ATOM 1574 O O . SER A 1 203 ? 0.459 -11.349 10.754 1.00 96.69 203 SER A O 1
ATOM 1576 N N . THR A 1 204 ? 0.772 -11.367 8.540 1.00 97.69 204 THR A N 1
ATOM 1577 C CA . THR A 1 204 ? 1.634 -10.180 8.492 1.00 97.69 204 THR A CA 1
ATOM 1578 C C . THR A 1 204 ? 1.621 -9.532 7.114 1.00 97.69 204 THR A C 1
ATOM 1580 O O . THR A 1 204 ? 1.639 -10.218 6.098 1.00 97.69 204 THR A O 1
ATOM 1583 N N . ILE A 1 205 ? 1.632 -8.195 7.101 1.00 98.69 205 ILE A N 1
ATOM 1584 C CA . ILE A 1 205 ? 1.826 -7.382 5.898 1.00 98.69 205 ILE A CA 1
ATOM 1585 C C . ILE A 1 205 ? 3.238 -6.798 5.920 1.00 98.69 205 ILE A C 1
ATOM 1587 O O . ILE A 1 205 ? 3.606 -6.074 6.858 1.00 98.69 205 ILE A O 1
ATOM 1591 N N . ALA A 1 206 ? 4.007 -7.101 4.882 1.00 98.69 206 ALA A N 1
ATOM 1592 C CA . ALA A 1 206 ? 5.295 -6.498 4.595 1.00 98.69 206 ALA A CA 1
ATOM 1593 C C . ALA A 1 206 ? 5.172 -5.545 3.399 1.00 98.69 206 ALA A C 1
ATOM 1595 O O . ALA A 1 206 ? 4.500 -5.864 2.421 1.00 98.69 206 ALA A O 1
ATOM 1596 N N . ILE A 1 207 ? 5.812 -4.383 3.487 1.00 98.88 207 ILE A N 1
ATOM 1597 C CA . ILE A 1 207 ? 5.863 -3.394 2.404 1.00 98.88 207 ILE A CA 1
ATOM 1598 C C . ILE A 1 207 ? 7.318 -3.189 1.994 1.00 98.88 207 ILE A C 1
ATOM 1600 O O . ILE A 1 207 ? 8.181 -3.138 2.868 1.00 98.88 207 ILE A O 1
ATOM 1604 N N . GLY A 1 208 ? 7.584 -3.074 0.698 1.00 98.56 208 GLY A N 1
ATOM 1605 C CA . GLY A 1 208 ? 8.865 -2.615 0.158 1.00 98.56 208 GLY A CA 1
ATOM 1606 C C . GLY A 1 208 ? 8.665 -1.844 -1.143 1.00 98.56 208 GLY A C 1
ATOM 1607 O O . GLY A 1 208 ? 7.536 -1.525 -1.497 1.00 98.56 208 GLY A O 1
ATOM 1608 N N . HIS A 1 209 ? 9.739 -1.594 -1.882 1.00 98.62 209 HIS A N 1
ATOM 1609 C CA . HIS A 1 209 ? 9.731 -0.810 -3.119 1.00 98.62 209 HIS A CA 1
ATOM 1610 C C . HIS A 1 209 ? 10.453 -1.554 -4.251 1.00 98.62 209 HIS A C 1
ATOM 1612 O O . HIS A 1 209 ? 11.229 -2.481 -3.997 1.00 98.62 209 HIS A O 1
ATOM 1618 N N . PRO A 1 210 ? 10.276 -1.159 -5.527 1.00 97.62 210 PRO A N 1
ATOM 1619 C CA . PRO A 1 210 ? 10.925 -1.801 -6.668 1.00 97.62 210 PRO A CA 1
ATOM 1620 C C . PRO A 1 210 ? 12.392 -1.351 -6.801 1.00 97.62 210 PRO A C 1
ATOM 1622 O O . PRO A 1 210 ? 12.861 -0.965 -7.877 1.00 97.62 210 PRO A O 1
ATOM 1625 N N . HIS A 1 211 ? 13.147 -1.364 -5.701 1.00 98.19 211 HIS A N 1
ATOM 1626 C CA . HIS A 1 211 ? 14.594 -1.196 -5.721 1.00 98.19 211 HIS A CA 1
ATOM 1627 C C . HIS A 1 211 ? 15.267 -2.470 -6.248 1.00 98.19 211 HIS A C 1
ATOM 1629 O O . HIS A 1 211 ? 14.797 -3.571 -5.954 1.00 98.19 211 HIS A O 1
ATOM 1635 N N . PRO A 1 212 ? 16.391 -2.366 -6.985 1.00 98.12 212 PRO A N 1
ATOM 1636 C CA . PRO A 1 212 ? 17.073 -3.546 -7.518 1.00 98.12 212 PRO A CA 1
ATOM 1637 C C . PRO A 1 212 ? 17.430 -4.588 -6.448 1.00 98.12 212 PRO A C 1
ATOM 1639 O O . PRO A 1 212 ? 17.306 -5.784 -6.694 1.00 98.12 212 PRO A O 1
ATOM 1642 N N . SER A 1 213 ? 17.851 -4.153 -5.256 1.00 98.31 213 SER A N 1
ATOM 1643 C CA . SER A 1 213 ? 18.160 -5.052 -4.138 1.00 98.31 213 SER A CA 1
ATOM 1644 C C . SER A 1 213 ? 16.913 -5.747 -3.589 1.00 98.31 213 SER A C 1
ATOM 1646 O O . SER A 1 213 ? 16.937 -6.964 -3.406 1.00 98.31 213 SER A O 1
ATOM 1648 N N . THR A 1 214 ? 15.808 -5.018 -3.411 1.00 98.50 214 THR A N 1
ATOM 1649 C CA . THR A 1 214 ? 14.518 -5.582 -2.983 1.00 98.50 214 THR A CA 1
ATOM 1650 C C . THR A 1 214 ? 14.016 -6.622 -3.974 1.00 98.50 214 THR A C 1
ATOM 1652 O O . THR A 1 214 ? 13.698 -7.742 -3.581 1.00 98.50 214 THR A O 1
ATOM 1655 N N . VAL A 1 215 ? 14.026 -6.303 -5.272 1.00 98.50 215 VAL A N 1
ATOM 1656 C CA . VAL A 1 215 ? 13.592 -7.223 -6.333 1.00 98.50 215 VAL A CA 1
ATOM 1657 C C . VAL A 1 215 ? 14.422 -8.508 -6.328 1.00 98.50 215 VAL A C 1
ATOM 1659 O O . VAL A 1 215 ? 13.845 -9.594 -6.341 1.00 98.50 215 VAL A O 1
ATOM 1662 N N . ARG A 1 216 ? 15.757 -8.413 -6.232 1.00 98.44 216 ARG A N 1
ATOM 1663 C CA . ARG A 1 216 ? 16.632 -9.598 -6.171 1.00 98.44 216 ARG A CA 1
ATOM 1664 C C . ARG A 1 216 ? 16.338 -10.480 -4.960 1.00 98.44 216 ARG A C 1
ATOM 1666 O O . ARG A 1 216 ? 16.261 -11.698 -5.103 1.00 98.44 216 ARG A O 1
ATOM 1673 N N . VAL A 1 217 ? 16.149 -9.886 -3.781 1.00 98.62 217 VAL A N 1
ATOM 1674 C CA . VAL A 1 217 ? 15.822 -10.652 -2.569 1.00 98.62 217 VAL A CA 1
ATOM 1675 C C . VAL A 1 217 ? 14.451 -11.316 -2.697 1.00 98.62 217 VAL A C 1
ATOM 1677 O O . VAL A 1 217 ? 14.323 -12.502 -2.398 1.00 98.62 217 VAL A O 1
ATOM 1680 N N . LEU A 1 218 ? 13.441 -10.603 -3.200 1.00 98.50 218 LEU A N 1
ATOM 1681 C CA . LEU A 1 218 ? 12.111 -11.176 -3.402 1.00 98.50 218 LEU A CA 1
ATOM 1682 C C . LEU A 1 218 ? 12.146 -12.348 -4.387 1.00 98.50 218 LEU A C 1
ATOM 1684 O O . LEU A 1 218 ? 11.634 -13.409 -4.049 1.00 98.50 218 LEU A O 1
ATOM 1688 N N . GLN A 1 219 ? 12.826 -12.220 -5.531 1.00 97.81 219 GLN A N 1
ATOM 1689 C CA . GLN A 1 219 ? 12.987 -13.320 -6.497 1.00 97.81 219 GLN A CA 1
ATOM 1690 C C . GLN A 1 219 ? 13.623 -14.570 -5.877 1.00 97.81 219 GLN A C 1
ATOM 1692 O O . GLN A 1 219 ? 13.279 -15.685 -6.258 1.00 97.81 219 GLN A O 1
ATOM 1697 N N . GLN A 1 220 ? 14.530 -14.403 -4.913 1.00 97.25 220 GLN A N 1
ATOM 1698 C CA . GLN A 1 220 ? 15.156 -15.521 -4.208 1.00 97.25 220 GLN A CA 1
ATOM 1699 C C . GLN A 1 220 ? 14.227 -16.144 -3.160 1.00 97.25 220 GLN A C 1
ATOM 1701 O O . GLN A 1 220 ? 14.235 -17.361 -2.981 1.00 97.25 220 GLN A O 1
ATOM 1706 N N . MET A 1 221 ? 13.457 -15.332 -2.435 1.00 97.94 221 MET A N 1
ATOM 1707 C CA . MET A 1 221 ? 12.778 -15.780 -1.216 1.00 97.94 221 MET A CA 1
ATOM 1708 C C . MET A 1 221 ? 11.309 -16.158 -1.418 1.00 97.94 221 MET A C 1
ATOM 1710 O O . MET A 1 221 ? 10.847 -17.101 -0.782 1.00 97.94 221 MET A O 1
ATOM 1714 N N . VAL A 1 222 ? 10.565 -15.485 -2.305 1.00 97.38 222 VAL A N 1
ATOM 1715 C CA . VAL A 1 222 ? 9.109 -15.716 -2.446 1.00 97.38 222 VAL A CA 1
ATOM 1716 C C . VAL A 1 222 ? 8.767 -17.098 -3.003 1.00 97.38 222 VAL A C 1
ATOM 1718 O O . VAL A 1 222 ? 7.710 -17.636 -2.689 1.00 97.38 222 VAL A O 1
ATOM 1721 N N . TYR A 1 223 ? 9.667 -17.696 -3.787 1.00 96.06 223 TYR A N 1
ATOM 1722 C CA . TYR A 1 223 ? 9.516 -19.058 -4.310 1.00 96.06 223 TYR A CA 1
ATOM 1723 C C . TYR A 1 223 ? 10.006 -20.142 -3.340 1.00 96.06 223 TYR A C 1
ATOM 1725 O O . TYR A 1 223 ? 9.709 -21.314 -3.536 1.00 96.06 223 TYR A O 1
ATOM 1733 N N . ASN A 1 224 ? 10.729 -19.749 -2.288 1.00 95.81 224 ASN A N 1
ATOM 1734 C CA . ASN A 1 224 ? 11.308 -20.639 -1.281 1.00 95.81 224 ASN A CA 1
ATOM 1735 C C . ASN A 1 224 ? 10.682 -20.391 0.098 1.00 95.81 224 ASN A C 1
ATOM 1737 O O . ASN A 1 224 ? 11.358 -20.463 1.127 1.00 95.81 224 ASN A O 1
ATOM 1741 N N . LEU A 1 225 ? 9.391 -20.046 0.122 1.00 96.69 225 LEU A N 1
ATOM 1742 C CA . LEU A 1 225 ? 8.675 -19.843 1.372 1.00 96.69 225 LEU A CA 1
ATOM 1743 C C . LEU A 1 225 ? 8.595 -21.158 2.163 1.00 96.69 225 LEU A C 1
ATOM 1745 O O . LEU A 1 225 ? 8.394 -22.222 1.573 1.00 96.69 225 LEU A O 1
ATOM 1749 N N . PRO A 1 226 ? 8.726 -21.098 3.499 1.00 96.06 226 PRO A N 1
ATOM 1750 C CA . PRO A 1 226 ? 8.488 -22.255 4.346 1.00 96.06 226 PRO A CA 1
ATOM 1751 C C . PRO A 1 226 ? 7.092 -22.859 4.111 1.00 96.06 226 PRO A C 1
ATOM 1753 O O . PRO A 1 226 ? 6.147 -22.108 3.869 1.00 96.06 226 PRO A O 1
ATOM 1756 N N . PRO A 1 227 ? 6.921 -24.189 4.233 1.00 94.44 227 PRO A N 1
ATOM 1757 C CA . PRO A 1 227 ? 5.645 -24.858 3.954 1.00 94.44 227 PRO A CA 1
ATOM 1758 C C . PRO A 1 227 ? 4.511 -24.440 4.903 1.00 94.44 227 PRO A C 1
ATOM 1760 O O . PRO A 1 227 ? 3.340 -24.646 4.599 1.00 94.44 227 PRO A O 1
ATOM 1763 N N . ASP A 1 228 ? 4.848 -23.849 6.049 1.00 95.06 228 ASP A N 1
ATOM 1764 C CA . ASP A 1 228 ? 3.913 -23.299 7.026 1.00 95.06 228 ASP A CA 1
ATOM 1765 C C . ASP A 1 228 ? 3.565 -21.821 6.773 1.00 95.06 228 ASP A C 1
ATOM 1767 O O . ASP A 1 228 ? 2.890 -21.206 7.596 1.00 95.06 228 ASP A O 1
ATOM 1771 N N . ILE A 1 229 ? 4.003 -21.242 5.649 1.00 97.81 229 ILE A N 1
ATOM 1772 C CA . ILE A 1 229 ? 3.690 -19.873 5.231 1.00 97.81 229 ILE A CA 1
ATOM 1773 C C . ILE A 1 229 ? 2.965 -19.883 3.891 1.00 97.81 229 ILE A C 1
ATOM 1775 O O . ILE A 1 229 ? 3.423 -20.467 2.915 1.00 97.81 229 ILE A O 1
ATOM 1779 N N . THR A 1 230 ? 1.847 -19.167 3.819 1.00 97.19 230 THR A N 1
ATOM 1780 C CA . THR A 1 230 ? 1.119 -18.938 2.567 1.00 97.19 230 THR A CA 1
ATOM 1781 C C . THR A 1 230 ? 1.242 -17.478 2.154 1.00 97.19 230 THR A C 1
ATOM 1783 O O . THR A 1 230 ? 0.894 -16.579 2.922 1.00 97.19 230 THR A O 1
ATOM 1786 N N . LEU A 1 231 ? 1.710 -17.236 0.928 1.00 98.25 231 LEU A N 1
ATOM 1787 C CA . LEU A 1 231 ? 1.691 -15.907 0.321 1.00 98.25 231 LEU A CA 1
ATOM 1788 C C . LEU A 1 231 ? 0.262 -15.568 -0.125 1.00 98.25 231 LEU A C 1
ATOM 1790 O O . LEU A 1 231 ? -0.352 -16.334 -0.866 1.00 98.25 231 LEU A O 1
ATOM 1794 N N . VAL A 1 232 ? -0.269 -14.429 0.314 1.00 98.25 232 VAL A N 1
ATOM 1795 C CA . VAL A 1 232 ? -1.638 -13.982 0.013 1.00 98.25 232 VAL A CA 1
ATOM 1796 C C . VAL A 1 232 ? -1.664 -12.521 -0.433 1.00 98.25 232 VAL A C 1
ATOM 1798 O O . VAL A 1 232 ? -0.759 -11.750 -0.121 1.00 98.25 232 VAL A O 1
ATOM 1801 N N . LYS A 1 233 ? -2.739 -12.126 -1.123 1.00 98.44 233 LYS A N 1
ATOM 1802 C CA . LYS A 1 233 ? -3.021 -10.717 -1.441 1.00 98.44 233 LYS A CA 1
ATOM 1803 C C . LYS A 1 233 ? -3.331 -9.927 -0.169 1.00 98.44 233 LYS A C 1
ATOM 1805 O O . LYS A 1 233 ? -3.859 -10.495 0.792 1.00 98.44 233 LYS A O 1
ATOM 1810 N N . ALA A 1 234 ? -3.068 -8.622 -0.159 1.00 97.94 234 ALA A N 1
ATOM 1811 C CA . ALA A 1 234 ? -3.317 -7.789 1.017 1.00 97.94 234 ALA A CA 1
ATOM 1812 C C . ALA A 1 234 ? -4.805 -7.774 1.419 1.00 97.94 234 ALA A C 1
ATOM 1814 O O . ALA A 1 234 ? -5.119 -7.868 2.609 1.00 97.94 234 ALA A O 1
ATOM 1815 N N . SER A 1 235 ? -5.728 -7.771 0.452 1.00 98.06 235 SER A N 1
ATOM 1816 C CA . SER A 1 235 ? -7.176 -7.846 0.707 1.00 98.06 235 SER A CA 1
ATOM 1817 C C . SER A 1 235 ? -7.626 -9.114 1.443 1.00 98.06 235 SER A C 1
ATOM 1819 O O . SER A 1 235 ? -8.644 -9.107 2.139 1.00 98.06 235 SER A O 1
ATOM 1821 N N . SER A 1 236 ? -6.854 -10.203 1.367 1.00 97.44 236 SER A N 1
ATOM 1822 C CA . SER A 1 236 ? -7.161 -11.444 2.095 1.00 97.44 236 SER A CA 1
ATOM 1823 C C . SER A 1 236 ? -7.046 -11.275 3.613 1.00 97.44 236 SER A C 1
ATOM 1825 O O . SER A 1 236 ? -7.520 -12.128 4.362 1.00 97.44 236 SER A O 1
ATOM 1827 N N . LEU A 1 237 ? -6.433 -10.177 4.072 1.00 96.94 237 LEU A N 1
ATOM 1828 C CA . LEU A 1 237 ? -6.203 -9.877 5.483 1.00 96.94 237 LEU A CA 1
ATOM 1829 C C . LEU A 1 237 ? -7.181 -8.835 6.055 1.00 96.94 237 LEU A C 1
ATOM 1831 O O . LEU A 1 237 ? -7.038 -8.424 7.203 1.00 96.94 237 LEU A O 1
ATOM 1835 N N . LEU A 1 238 ? -8.206 -8.420 5.297 1.00 96.06 238 LEU A N 1
ATOM 1836 C CA . LEU A 1 238 ? -9.161 -7.379 5.718 1.00 96.06 238 LEU A CA 1
ATOM 1837 C C . LEU A 1 238 ? -10.007 -7.730 6.946 1.00 96.06 238 LEU A C 1
ATOM 1839 O O . LEU A 1 238 ? -10.573 -6.834 7.567 1.00 96.06 238 LEU A O 1
ATOM 1843 N N . ASN A 1 239 ? -10.131 -9.016 7.269 1.00 90.62 239 ASN A N 1
ATOM 1844 C CA . ASN A 1 239 ? -10.897 -9.490 8.424 1.00 90.62 239 ASN A CA 1
ATOM 1845 C C . ASN A 1 239 ? -9.988 -9.973 9.568 1.00 90.62 239 ASN A C 1
ATOM 1847 O O . ASN A 1 239 ? -10.486 -10.487 10.565 1.00 90.62 239 ASN A O 1
ATOM 1851 N N . GLU A 1 240 ? -8.668 -9.830 9.426 1.00 89.12 240 GLU A N 1
ATOM 1852 C CA . GLU A 1 240 ? -7.713 -10.219 10.463 1.00 89.12 240 GLU A CA 1
ATOM 1853 C C . GLU A 1 240 ? -7.675 -9.156 11.575 1.00 89.12 240 GLU A C 1
ATOM 1855 O O . GLU A 1 240 ? -7.732 -7.956 11.270 1.00 89.12 240 GLU A O 1
ATOM 1860 N N . PRO A 1 241 ? -7.537 -9.547 12.857 1.00 84.19 241 PRO A N 1
ATOM 1861 C CA . PRO A 1 241 ? -7.515 -8.607 13.972 1.00 84.19 241 PRO A CA 1
ATOM 1862 C C . PRO A 1 241 ? -6.462 -7.504 13.799 1.00 84.19 241 PRO A C 1
ATOM 1864 O O . PRO A 1 241 ? -5.270 -7.769 13.632 1.00 84.19 241 PRO A O 1
ATOM 1867 N N . GLN A 1 242 ? -6.898 -6.247 13.886 1.00 85.69 242 GLN A N 1
ATOM 1868 C CA . GLN A 1 242 ? -6.016 -5.082 13.854 1.00 85.69 242 GLN A CA 1
ATOM 1869 C C . GLN A 1 242 ? -5.900 -4.467 15.250 1.00 85.69 242 GLN A C 1
ATOM 1871 O O . GLN A 1 242 ? -6.883 -4.352 15.977 1.00 85.69 242 GLN A O 1
ATOM 1876 N N . VAL A 1 243 ? -4.692 -4.035 15.615 1.00 81.44 243 VAL A N 1
ATOM 1877 C CA . VAL A 1 243 ? -4.446 -3.314 16.871 1.00 81.44 243 VAL A CA 1
ATOM 1878 C C . VAL A 1 243 ? -4.506 -1.818 16.593 1.00 81.44 243 VAL A C 1
ATOM 1880 O O . VAL A 1 243 ? -3.734 -1.299 15.773 1.00 81.44 243 VAL A O 1
ATOM 1883 N N . ASP A 1 244 ? -5.408 -1.121 17.281 1.00 80.81 244 ASP A N 1
ATOM 1884 C CA . ASP A 1 244 ? -5.415 0.334 17.264 1.00 80.81 244 ASP A CA 1
ATOM 1885 C C . ASP A 1 244 ? -4.236 0.869 18.090 1.00 80.81 244 ASP A C 1
ATOM 1887 O O . ASP A 1 244 ? -4.039 0.513 19.248 1.00 80.81 244 ASP A O 1
ATOM 1891 N N . THR A 1 245 ? -3.421 1.696 17.445 1.00 78.06 245 THR A N 1
ATOM 1892 C CA . THR A 1 245 ? -2.241 2.353 18.022 1.00 78.06 245 THR A CA 1
ATOM 1893 C C . THR A 1 245 ? -2.424 3.868 18.051 1.00 78.06 245 THR A C 1
ATOM 1895 O O . THR A 1 245 ? -1.487 4.601 18.379 1.00 78.06 245 THR A O 1
ATOM 1898 N N . SER A 1 246 ? -3.618 4.355 17.693 1.00 77.62 246 SER A N 1
ATOM 1899 C CA . SER A 1 246 ? -3.948 5.766 17.754 1.00 77.62 246 SER A CA 1
ATOM 1900 C C . SER A 1 246 ? -3.840 6.229 19.204 1.00 77.62 246 SER A C 1
ATOM 1902 O O . SER A 1 246 ? -4.438 5.678 20.127 1.00 77.62 246 SER A O 1
ATOM 1904 N N . THR A 1 247 ? -2.998 7.231 19.432 1.00 70.12 247 THR A N 1
ATOM 1905 C CA . THR A 1 247 ? -2.940 7.890 20.735 1.00 70.12 247 THR A CA 1
ATOM 1906 C C . THR A 1 247 ? -3.879 9.087 20.659 1.00 70.12 247 THR A C 1
ATOM 1908 O O . THR A 1 247 ? -3.748 9.879 19.717 1.00 70.12 247 THR A O 1
ATOM 1911 N N . PRO A 1 248 ? -4.830 9.255 21.595 1.00 58.75 248 PRO A N 1
ATOM 1912 C CA . PRO A 1 248 ? -5.557 10.507 21.706 1.00 58.75 248 PRO A CA 1
ATOM 1913 C C . PRO A 1 248 ? -4.548 11.652 21.858 1.00 58.75 248 PRO A C 1
ATOM 1915 O O . PRO A 1 248 ? -3.525 11.457 22.526 1.00 58.75 248 PRO A O 1
ATOM 1918 N N . PRO A 1 249 ? -4.792 12.840 21.274 1.00 52.69 249 PRO A N 1
ATOM 1919 C CA . PRO A 1 249 ? -4.023 14.008 21.670 1.00 52.69 249 PRO A CA 1
ATOM 1920 C C . PRO A 1 249 ? -4.126 14.103 23.192 1.00 52.69 249 PRO A C 1
ATOM 1922 O O . PRO A 1 249 ? -5.231 14.064 23.738 1.00 52.69 249 PRO A O 1
ATOM 1925 N N . LYS A 1 250 ? -2.981 14.142 23.887 1.00 51.69 250 LYS A N 1
ATOM 1926 C CA . LYS A 1 250 ? -2.980 14.475 25.310 1.00 51.69 250 LYS A CA 1
ATOM 1927 C C . LYS A 1 250 ? -3.767 15.775 25.413 1.00 51.69 250 LYS A C 1
ATOM 1929 O O . LYS A 1 250 ? -3.352 16.768 24.817 1.00 51.69 250 LYS A O 1
ATOM 1934 N N . ASN A 1 251 ? -4.897 15.765 26.123 1.00 47.91 251 ASN A N 1
ATOM 1935 C CA . ASN A 1 251 ? -5.480 17.009 26.606 1.00 47.91 251 ASN A CA 1
ATOM 1936 C C . ASN A 1 251 ? -4.314 17.780 27.219 1.00 47.91 251 ASN A C 1
ATOM 1938 O O . ASN A 1 251 ? -3.578 17.200 28.021 1.00 47.91 251 ASN A O 1
ATOM 1942 N N . ALA A 1 252 ? -4.081 19.002 26.745 1.00 47.38 252 ALA A N 1
ATOM 1943 C CA . ALA A 1 252 ? -2.989 19.850 27.189 1.00 47.38 252 ALA A CA 1
ATOM 1944 C C . ALA A 1 252 ? -3.217 20.223 28.660 1.00 47.38 252 ALA A C 1
ATOM 1946 O O . ALA A 1 252 ? -3.635 21.326 28.989 1.00 47.38 252 ALA A O 1
ATOM 1947 N N . VAL A 1 253 ? -2.979 19.273 29.559 1.00 51.94 253 VAL A N 1
ATOM 1948 C CA . VAL A 1 253 ? -2.572 19.575 30.918 1.00 51.94 253 VAL A CA 1
ATOM 1949 C C . VAL A 1 253 ? -1.205 20.229 30.734 1.00 51.94 253 VAL A C 1
ATOM 1951 O O . VAL A 1 253 ? -0.347 19.599 30.106 1.00 51.94 253 VAL A O 1
ATOM 1954 N N . PRO A 1 254 ? -1.005 21.486 31.167 1.00 52.31 254 PRO A N 1
ATOM 1955 C CA . PRO A 1 254 ? 0.306 22.111 31.109 1.00 52.31 254 PRO A CA 1
ATOM 1956 C C . PRO A 1 254 ? 1.306 21.140 31.725 1.00 52.31 254 PRO A C 1
ATOM 1958 O O . PRO A 1 254 ? 1.078 20.667 32.843 1.00 52.31 254 PRO A O 1
ATOM 1961 N N . ASP A 1 255 ? 2.361 20.790 30.985 1.00 58.09 255 ASP A N 1
ATOM 1962 C CA . ASP A 1 255 ? 3.446 19.997 31.550 1.00 58.09 255 ASP A CA 1
ATOM 1963 C C . ASP A 1 255 ? 3.849 20.672 32.864 1.00 58.09 255 ASP A C 1
ATOM 1965 O O . ASP A 1 255 ? 4.137 21.874 32.887 1.00 58.09 255 ASP A O 1
ATOM 1969 N N . ALA A 1 256 ? 3.803 19.917 33.966 1.00 59.97 256 ALA A N 1
ATOM 1970 C CA . ALA A 1 256 ? 4.252 20.417 35.256 1.00 59.97 256 ALA A CA 1
ATOM 1971 C C . ALA A 1 256 ? 5.636 21.057 35.054 1.00 59.97 256 ALA A C 1
ATOM 1973 O O . ALA A 1 256 ? 6.474 20.452 34.370 1.00 59.97 256 ALA A O 1
ATOM 1974 N N . PRO A 1 257 ? 5.877 22.278 35.573 1.00 58.59 257 PRO A N 1
ATOM 1975 C CA . PRO A 1 257 ? 7.091 23.021 35.274 1.00 58.59 257 PRO A CA 1
ATOM 1976 C C . PRO A 1 257 ? 8.297 22.123 35.529 1.00 58.59 257 PRO A C 1
ATOM 1978 O O . PRO A 1 257 ? 8.456 21.572 36.621 1.00 58.59 257 PRO A O 1
ATOM 1981 N N . ARG A 1 258 ? 9.118 21.922 34.490 1.00 61.91 258 ARG A N 1
ATOM 1982 C CA . ARG A 1 258 ? 10.347 21.134 34.591 1.00 61.91 258 ARG A CA 1
ATOM 1983 C C . ARG A 1 258 ? 11.190 21.747 35.695 1.00 61.91 258 ARG A C 1
ATOM 1985 O O . ARG A 1 258 ? 11.770 22.808 35.499 1.00 61.91 258 ARG A O 1
ATOM 1992 N N . ASN A 1 259 ? 11.251 21.072 36.837 1.00 63.00 259 ASN A N 1
ATOM 1993 C CA . ASN A 1 259 ? 12.120 21.462 37.929 1.00 63.00 259 ASN A CA 1
ATOM 1994 C C . ASN A 1 259 ? 13.578 21.314 37.444 1.00 63.00 259 ASN A C 1
ATOM 1996 O O . ASN A 1 259 ? 14.018 20.183 37.209 1.00 63.00 259 ASN A O 1
ATOM 2000 N N . PRO A 1 260 ? 14.329 22.414 37.241 1.00 60.53 260 PRO A N 1
ATOM 2001 C CA . PRO A 1 260 ? 15.701 22.343 36.744 1.00 60.53 260 PRO A CA 1
ATOM 2002 C C . PRO A 1 260 ? 16.662 21.795 37.809 1.00 60.53 260 PRO A C 1
ATOM 2004 O 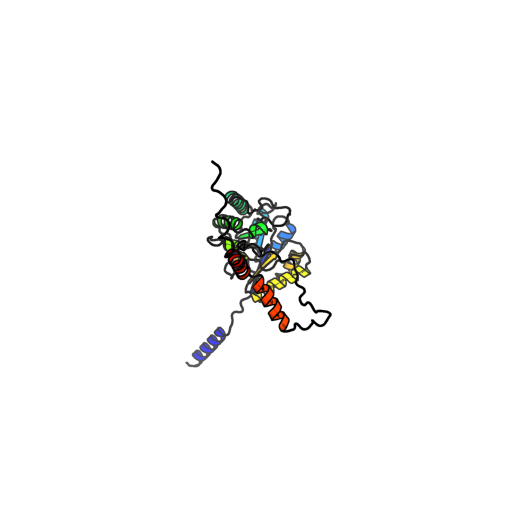O . PRO A 1 260 ? 17.812 21.475 37.505 1.00 60.53 260 PRO A O 1
ATOM 2007 N N . PHE A 1 261 ? 16.202 21.641 39.053 1.00 60.66 261 PHE A N 1
ATOM 2008 C CA . PHE A 1 261 ? 16.997 21.087 40.132 1.00 60.66 261 PHE A CA 1
ATOM 2009 C C . PHE A 1 261 ? 17.012 19.556 40.052 1.00 60.66 261 PHE A C 1
ATOM 2011 O O . PHE A 1 261 ? 16.11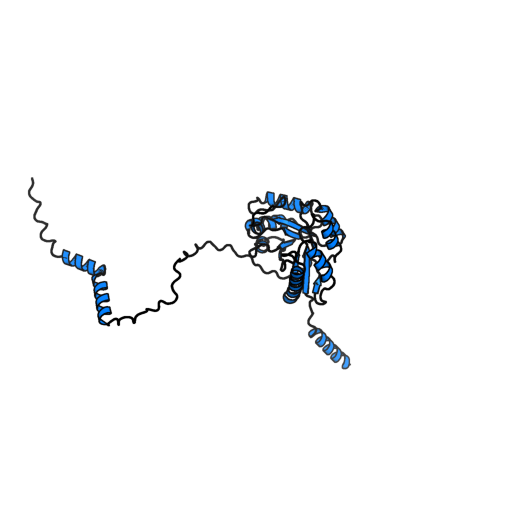4 18.861 40.527 1.00 60.66 261 PHE A O 1
ATOM 2018 N N . ARG A 1 262 ? 18.092 19.007 39.486 1.00 63.72 262 ARG A N 1
ATOM 2019 C CA . ARG A 1 262 ? 18.488 17.619 39.754 1.00 63.72 262 ARG A CA 1
ATOM 2020 C C . ARG A 1 262 ? 19.011 17.555 41.186 1.00 63.72 262 ARG A C 1
ATOM 2022 O O . ARG A 1 262 ? 20.176 17.851 41.430 1.00 63.72 262 ARG A O 1
ATOM 2029 N N . GLY A 1 263 ? 18.141 17.196 42.127 1.00 56.34 263 GLY A N 1
ATOM 2030 C CA . GLY A 1 263 ? 18.543 16.939 43.507 1.00 56.34 263 GLY A CA 1
ATOM 2031 C C . GLY A 1 263 ? 19.700 15.939 43.547 1.00 56.34 263 GLY A C 1
ATOM 2032 O O . GLY A 1 263 ? 19.631 14.862 42.948 1.00 56.34 263 GLY A O 1
ATOM 2033 N N . VAL A 1 264 ? 20.785 16.304 44.226 1.00 55.03 264 VAL A N 1
ATOM 2034 C CA . VAL A 1 264 ? 21.871 15.378 44.559 1.00 55.03 264 VAL A CA 1
ATOM 2035 C C . VAL A 1 264 ? 21.252 14.234 45.363 1.00 55.03 264 VAL A C 1
ATOM 2037 O O . VAL A 1 264 ? 20.667 14.471 46.415 1.00 55.03 264 VAL A O 1
ATOM 2040 N N . LYS A 1 265 ? 21.338 12.995 44.859 1.00 61.69 265 LYS A N 1
ATOM 2041 C CA . LYS A 1 265 ? 20.630 11.838 45.442 1.00 61.69 265 LYS A CA 1
ATOM 2042 C C . LYS A 1 265 ? 21.024 11.518 46.890 1.00 61.69 265 LYS A C 1
ATOM 2044 O O . LYS A 1 265 ? 20.284 10.791 47.534 1.00 61.69 265 LYS A O 1
ATOM 2049 N N . LEU A 1 266 ? 22.141 12.045 47.399 1.00 63.94 266 LEU A N 1
ATOM 2050 C CA . LEU A 1 266 ? 22.537 12.002 48.809 1.00 63.94 266 LEU A CA 1
ATOM 2051 C C . LEU A 1 266 ? 23.580 13.094 49.095 1.00 63.94 266 LEU A C 1
ATOM 2053 O O . LEU A 1 266 ? 24.673 13.068 48.529 1.00 63.94 266 LEU A O 1
ATOM 2057 N N . CYS A 1 267 ? 23.289 14.005 50.024 1.00 56.97 267 CYS A N 1
ATOM 2058 C CA . CYS A 1 267 ? 24.306 14.853 50.646 1.00 56.97 267 CYS A CA 1
ATOM 2059 C C . CYS A 1 267 ? 24.953 14.069 51.795 1.00 56.97 267 CYS A C 1
ATOM 2061 O O . CYS A 1 267 ? 24.356 13.941 52.859 1.00 56.97 267 CYS A O 1
ATOM 2063 N N . LYS A 1 268 ? 26.160 13.523 51.596 1.00 66.12 268 LYS A N 1
ATOM 2064 C CA . LYS A 1 268 ? 26.964 12.984 52.706 1.00 66.12 268 LYS A CA 1
ATOM 2065 C C . LYS A 1 268 ? 27.762 14.134 53.338 1.00 66.12 268 LYS A C 1
ATOM 2067 O O . LYS A 1 268 ? 28.662 14.653 52.671 1.00 66.12 268 LYS A O 1
ATOM 2072 N N . PRO A 1 269 ? 27.457 14.566 54.574 1.00 64.56 269 PRO A N 1
ATOM 2073 C CA . PRO A 1 269 ? 28.234 15.607 55.233 1.00 64.56 269 PRO A CA 1
ATOM 2074 C C . PRO A 1 269 ? 29.653 15.089 55.508 1.00 64.56 269 PRO A C 1
ATOM 2076 O O . PRO A 1 269 ? 29.837 13.985 56.013 1.00 64.56 269 PRO A O 1
ATOM 2079 N N . LYS A 1 270 ? 30.676 15.880 55.157 1.00 68.31 270 LYS A N 1
ATOM 2080 C CA . LYS A 1 270 ? 32.095 15.534 55.385 1.00 68.31 270 LYS A CA 1
ATOM 2081 C C . LYS A 1 270 ? 32.528 15.660 56.855 1.00 68.31 270 LYS A C 1
ATOM 2083 O O . LYS A 1 270 ? 33.658 15.319 57.180 1.00 68.31 270 LYS A O 1
ATOM 2088 N N . LYS A 1 271 ? 31.657 16.169 57.728 1.00 72.12 271 LYS A N 1
ATOM 2089 C CA . LYS A 1 271 ? 31.887 16.329 59.167 1.00 72.12 271 LYS A CA 1
ATOM 2090 C C . LYS A 1 271 ? 30.721 15.694 59.934 1.00 72.12 271 LYS A C 1
ATOM 2092 O O . LYS A 1 271 ? 29.597 15.760 59.428 1.00 72.12 271 LYS A O 1
ATOM 2097 N N . PRO A 1 272 ? 30.961 15.080 61.107 1.00 72.62 272 PRO A N 1
ATOM 2098 C CA . PRO A 1 272 ? 29.879 14.618 61.968 1.00 72.62 272 PRO A CA 1
ATOM 2099 C C . PRO A 1 272 ? 28.973 15.803 62.313 1.00 72.62 272 PRO A C 1
ATOM 2101 O O . PRO A 1 272 ? 29.457 16.900 62.590 1.00 72.62 272 PRO A O 1
ATOM 2104 N N . ILE A 1 273 ? 27.662 15.588 62.212 1.00 69.81 273 ILE A N 1
ATOM 2105 C CA . ILE A 1 273 ? 26.657 16.608 62.516 1.00 69.81 273 ILE A CA 1
ATOM 2106 C C . ILE A 1 273 ? 26.740 16.886 64.018 1.00 69.81 273 ILE A C 1
ATOM 2108 O O . ILE A 1 273 ? 26.740 15.943 64.812 1.00 69.81 273 ILE A O 1
ATOM 2112 N N . GLU A 1 274 ? 26.848 18.158 64.400 1.00 73.94 274 GLU A N 1
ATOM 2113 C CA . GLU A 1 274 ? 26.848 18.545 65.810 1.00 73.94 274 GLU A CA 1
ATOM 2114 C C . GLU A 1 274 ? 25.547 18.077 66.482 1.00 73.94 274 GLU A C 1
ATOM 2116 O O . GLU A 1 274 ? 24.474 18.171 65.875 1.00 73.94 274 GLU A O 1
ATOM 2121 N N . PRO A 1 275 ? 25.612 17.538 67.712 1.00 72.88 275 PRO A N 1
ATOM 2122 C CA . PRO A 1 275 ? 24.422 17.065 68.396 1.00 72.88 275 PRO A CA 1
ATOM 2123 C C . PRO A 1 275 ? 23.467 18.236 68.633 1.00 72.88 275 PRO A C 1
ATOM 2125 O O . PRO A 1 275 ? 23.821 19.241 69.249 1.00 72.88 275 PRO A O 1
ATOM 2128 N N . VAL A 1 276 ? 22.232 18.096 68.153 1.00 68.56 276 VAL A N 1
ATOM 2129 C CA . VAL A 1 276 ? 21.156 19.027 68.489 1.00 68.56 276 VAL A CA 1
ATOM 2130 C C . VAL A 1 276 ? 20.712 18.701 69.909 1.00 68.56 276 VAL A C 1
ATOM 2132 O O . VAL A 1 276 ? 20.060 17.687 70.155 1.00 68.56 276 VAL A O 1
ATOM 2135 N N . TYR A 1 277 ? 21.112 19.538 70.859 1.00 74.31 277 TYR A N 1
ATOM 2136 C CA . TYR A 1 277 ? 20.712 19.402 72.253 1.00 74.31 277 TYR A CA 1
ATOM 2137 C C . TYR A 1 277 ? 19.206 19.666 72.397 1.00 74.31 277 TYR A C 1
ATOM 2139 O O . TYR A 1 277 ? 18.649 20.553 71.749 1.00 74.31 277 TYR A O 1
ATOM 2147 N N . ALA A 1 278 ? 18.528 18.890 73.249 1.00 68.69 278 ALA A N 1
ATOM 2148 C CA . ALA A 1 278 ? 17.070 18.940 73.407 1.00 68.69 278 ALA A CA 1
ATOM 2149 C C . ALA A 1 278 ? 16.541 20.327 73.826 1.00 68.69 278 ALA A C 1
ATOM 2151 O O . ALA A 1 278 ? 15.390 20.658 73.549 1.00 68.69 278 ALA A O 1
ATOM 2152 N N . ASN A 1 279 ? 17.380 21.169 74.437 1.00 72.19 279 ASN A N 1
ATOM 2153 C CA . ASN A 1 279 ? 17.043 22.558 74.750 1.00 72.19 279 ASN A CA 1
ATOM 2154 C C . ASN A 1 279 ? 16.813 23.416 73.493 1.00 72.19 279 ASN A C 1
ATOM 2156 O O . ASN A 1 279 ? 16.007 24.343 73.538 1.00 72.19 279 ASN A O 1
ATOM 2160 N N . ARG A 1 280 ? 17.438 23.083 72.355 1.00 69.88 280 ARG A N 1
ATOM 2161 C CA . ARG A 1 280 ? 17.298 23.867 71.124 1.00 69.88 280 ARG A CA 1
ATOM 2162 C C . ARG A 1 280 ? 15.917 23.723 70.485 1.00 69.88 280 ARG A C 1
ATOM 2164 O O . ARG A 1 280 ? 15.448 24.652 69.841 1.00 69.88 280 ARG A O 1
ATOM 2171 N N . PHE A 1 281 ? 15.224 22.609 70.734 1.00 69.19 281 PHE A N 1
ATOM 2172 C CA . PHE A 1 281 ? 13.813 22.449 70.371 1.00 69.19 281 PHE A CA 1
ATOM 2173 C C . PHE A 1 281 ? 12.922 23.464 71.101 1.00 69.19 281 PHE A C 1
ATOM 2175 O O . PHE A 1 281 ? 12.072 24.099 70.479 1.00 69.19 281 PHE A O 1
ATOM 2182 N N . PHE A 1 282 ? 13.150 23.658 72.403 1.00 71.50 282 PHE A N 1
ATOM 2183 C CA . PHE A 1 282 ? 12.375 24.605 73.203 1.00 71.50 282 PHE A CA 1
ATOM 2184 C C . PHE A 1 282 ? 12.680 26.064 72.846 1.00 71.50 282 PHE A C 1
ATOM 2186 O O . PHE A 1 282 ? 11.759 26.874 72.838 1.00 71.50 282 PHE A O 1
ATOM 2193 N N . GLU A 1 283 ? 13.925 26.392 72.490 1.00 72.19 283 GLU A N 1
ATOM 2194 C CA . GLU A 1 283 ? 14.276 27.735 72.003 1.00 72.19 283 GLU A CA 1
ATOM 2195 C C . GLU A 1 283 ? 13.656 28.044 70.633 1.00 72.19 283 GLU A C 1
ATOM 2197 O O . GLU A 1 283 ? 13.118 29.126 70.433 1.00 72.19 283 GLU A O 1
ATOM 2202 N N . VAL A 1 284 ? 13.658 27.092 69.695 1.00 72.00 284 VAL A N 1
ATOM 2203 C CA . VAL A 1 284 ? 13.031 27.311 68.378 1.00 72.00 284 VAL A CA 1
ATOM 2204 C C . VAL A 1 284 ? 11.511 27.432 68.506 1.00 72.00 284 VAL A C 1
ATOM 2206 O O . VAL A 1 284 ? 10.898 28.271 67.845 1.00 72.00 284 VAL A O 1
ATOM 2209 N N . LEU A 1 285 ? 10.882 26.637 69.378 1.00 71.69 285 LEU A N 1
ATOM 2210 C CA . LEU A 1 285 ? 9.454 26.785 69.658 1.00 71.69 285 LEU A CA 1
ATOM 2211 C C . LEU A 1 285 ? 9.137 28.121 70.332 1.00 71.69 285 LEU A C 1
ATOM 2213 O O . LEU A 1 285 ? 8.143 28.744 69.967 1.00 71.69 285 LEU A O 1
ATOM 2217 N N . SER A 1 286 ? 9.955 28.586 71.280 1.00 71.50 286 SER A N 1
ATOM 2218 C CA . SER A 1 286 ? 9.714 29.874 71.937 1.00 71.50 286 SER A CA 1
ATOM 2219 C C . SER A 1 286 ? 9.899 31.051 70.973 1.00 71.50 286 SER A C 1
ATOM 2221 O O . SER A 1 286 ? 9.061 31.956 70.955 1.00 71.50 286 SER A O 1
ATOM 2223 N N . GLU A 1 287 ? 10.912 31.020 70.103 1.00 72.56 287 GLU A N 1
ATOM 2224 C CA . GLU A 1 287 ? 11.099 32.013 69.036 1.00 72.56 287 GLU A CA 1
ATOM 2225 C C . GLU A 1 287 ? 9.925 31.997 68.046 1.00 72.56 287 GLU A C 1
ATOM 2227 O O . GLU A 1 287 ? 9.360 33.044 67.733 1.00 72.56 287 GLU A O 1
ATOM 2232 N N . SER A 1 288 ? 9.474 30.818 67.613 1.00 72.44 288 SER A N 1
ATOM 2233 C CA . SER A 1 288 ? 8.374 30.717 66.648 1.00 72.44 288 SER A CA 1
ATOM 2234 C C . SER A 1 288 ? 7.014 31.106 67.240 1.00 72.44 288 SER A C 1
ATOM 2236 O O . SER A 1 288 ? 6.167 31.645 66.528 1.00 72.44 288 SER A O 1
ATOM 2238 N N . ILE A 1 289 ? 6.785 30.843 68.529 1.00 72.19 289 ILE A N 1
ATOM 2239 C CA . ILE A 1 289 ? 5.558 31.238 69.229 1.00 72.19 289 ILE A CA 1
ATOM 2240 C C . ILE A 1 289 ? 5.570 32.747 69.502 1.00 72.19 289 ILE A C 1
ATOM 2242 O O . ILE A 1 289 ? 4.568 33.413 69.232 1.00 72.19 289 ILE A O 1
ATOM 2246 N N . SER A 1 290 ? 6.695 33.308 69.957 1.00 70.31 290 SER A N 1
ATOM 2247 C CA . SER A 1 290 ? 6.824 34.752 70.211 1.00 70.31 290 SER A CA 1
ATOM 2248 C C . SER A 1 290 ? 6.706 35.597 68.941 1.00 70.31 290 SER A C 1
ATOM 2250 O O . SER A 1 290 ? 6.135 36.682 68.990 1.00 70.31 290 SER A O 1
ATOM 2252 N N . GLN A 1 291 ? 7.156 35.083 67.794 1.00 67.94 291 GLN A N 1
ATOM 2253 C CA . GLN A 1 291 ? 6.982 35.734 66.491 1.00 67.94 291 GLN A CA 1
ATOM 2254 C C . GLN A 1 291 ? 5.663 35.380 65.790 1.00 67.94 291 GLN A C 1
ATOM 2256 O O . GLN A 1 291 ? 5.412 35.850 64.678 1.00 67.94 291 GLN A O 1
ATOM 2261 N N . SER A 1 292 ? 4.803 34.561 66.403 1.00 77.94 292 SER A N 1
ATOM 2262 C CA . SER A 1 292 ? 3.509 34.247 65.803 1.00 77.94 292 SER A CA 1
ATOM 2263 C C . SER A 1 292 ? 2.645 35.506 65.716 1.00 77.94 292 SER A C 1
ATOM 2265 O O . SER A 1 292 ? 2.567 36.309 66.648 1.00 77.94 292 SER A O 1
ATOM 2267 N N . THR A 1 293 ? 1.943 35.658 64.594 1.00 75.94 293 THR A N 1
ATOM 2268 C CA . THR A 1 293 ? 1.019 36.773 64.339 1.00 75.94 293 THR A CA 1
ATOM 2269 C C . THR A 1 293 ? -0.014 36.942 65.445 1.00 75.94 293 THR A C 1
ATOM 2271 O O . THR A 1 293 ? -0.428 38.064 65.720 1.00 75.94 293 THR A O 1
ATOM 2274 N N . LEU A 1 294 ? -0.402 35.850 66.108 1.00 77.12 294 LEU A N 1
ATOM 2275 C CA . LEU A 1 294 ? -1.356 35.866 67.210 1.00 77.12 294 LEU A CA 1
ATOM 2276 C C . LEU A 1 294 ? -0.757 36.501 68.474 1.00 77.12 294 LEU A C 1
ATOM 2278 O O . LEU A 1 294 ? -1.385 37.378 69.061 1.00 77.12 294 LEU A O 1
ATOM 2282 N N . ILE A 1 295 ? 0.463 36.116 68.870 1.00 76.25 295 ILE A N 1
ATOM 2283 C CA . ILE A 1 295 ? 1.135 36.730 70.027 1.00 76.25 295 ILE A CA 1
ATOM 2284 C C . ILE A 1 295 ? 1.462 38.191 69.747 1.00 76.25 295 ILE A C 1
ATOM 2286 O O . ILE A 1 295 ? 1.146 39.037 70.576 1.00 76.25 295 ILE A O 1
ATOM 2290 N N . VAL A 1 296 ? 2.003 38.503 68.568 1.00 72.38 296 VAL A N 1
ATOM 2291 C CA . VAL A 1 296 ? 2.288 39.886 68.160 1.00 72.38 296 VAL A CA 1
ATOM 2292 C C . VAL A 1 296 ? 1.008 40.734 68.182 1.00 72.38 296 VAL A C 1
ATOM 2294 O O . VAL A 1 296 ? 1.011 41.841 68.718 1.00 72.38 296 VAL A O 1
ATOM 2297 N N . TYR A 1 297 ? -0.119 40.201 67.697 1.00 78.00 297 TYR A N 1
ATOM 2298 C CA . TYR A 1 297 ? -1.426 40.863 67.767 1.00 78.00 297 TYR A CA 1
ATOM 2299 C C . TYR A 1 297 ? -1.869 41.147 69.211 1.00 78.00 297 TYR A C 1
ATOM 2301 O O . TYR A 1 297 ? -2.238 42.281 69.528 1.00 78.00 297 TYR A O 1
ATOM 2309 N N . PHE A 1 298 ? -1.793 40.155 70.104 1.00 77.31 298 PHE A N 1
ATOM 2310 C CA . PHE A 1 298 ? -2.152 40.341 71.514 1.00 77.31 298 PHE A CA 1
ATOM 2311 C C . PHE A 1 298 ? -1.209 41.307 72.235 1.00 77.31 298 PHE A C 1
ATOM 2313 O O . PHE A 1 298 ? -1.663 42.116 73.040 1.00 77.31 298 PHE A O 1
ATOM 2320 N N . GLN A 1 299 ? 0.085 41.276 71.924 1.00 74.50 299 GLN A N 1
ATOM 2321 C CA . GLN A 1 299 ? 1.082 42.168 72.508 1.00 74.50 299 GLN A CA 1
ATOM 2322 C C . GLN A 1 299 ? 0.833 43.627 72.091 1.00 74.50 299 GLN A C 1
ATOM 2324 O O . GLN A 1 299 ? 0.876 44.522 72.936 1.00 74.50 299 GLN A O 1
ATOM 2329 N N . HIS A 1 300 ? 0.472 43.865 70.824 1.00 70.69 300 HIS A N 1
ATOM 2330 C CA . HIS A 1 300 ? 0.054 45.185 70.341 1.00 70.69 300 HIS A CA 1
ATOM 2331 C C . HIS A 1 300 ? -1.273 45.659 70.955 1.00 70.69 300 HIS A C 1
ATOM 2333 O O . HIS A 1 300 ? -1.386 46.832 71.309 1.00 70.69 300 HIS A O 1
ATOM 2339 N N . GLN A 1 301 ? -2.258 44.772 71.133 1.00 69.75 301 GLN A N 1
ATOM 2340 C CA . GLN A 1 301 ? -3.520 45.095 71.818 1.00 69.75 301 GLN A CA 1
ATOM 2341 C C . GLN A 1 301 ? -3.294 45.453 73.295 1.00 69.75 301 GLN A C 1
ATOM 2343 O O . GLN A 1 301 ? -3.806 46.463 73.776 1.00 69.75 301 GLN A O 1
ATOM 2348 N N . TRP A 1 302 ? -2.460 44.688 74.005 1.00 69.75 302 TRP A N 1
ATOM 2349 C CA . TRP A 1 302 ? -2.173 44.916 75.423 1.00 69.75 302 TRP A CA 1
ATOM 2350 C C . TRP A 1 302 ? -1.383 46.210 75.660 1.00 69.75 302 TRP A C 1
ATOM 2352 O O . TRP A 1 302 ? -1.666 46.945 76.605 1.00 69.75 302 TRP A O 1
ATOM 2362 N N . GLN A 1 303 ? -0.435 46.549 74.778 1.00 65.31 303 GLN A N 1
ATOM 2363 C CA . GLN A 1 303 ? 0.276 47.836 74.825 1.00 65.31 303 GLN A CA 1
ATOM 2364 C C . GLN A 1 303 ? -0.628 49.042 74.488 1.00 65.31 303 GLN A C 1
ATOM 2366 O O . GLN A 1 303 ? -0.273 50.178 74.811 1.00 65.31 303 GLN A O 1
ATOM 2371 N N . GLY A 1 304 ? -1.799 48.813 73.882 1.00 61.19 304 GLY A N 1
ATOM 2372 C CA . GLY A 1 304 ? -2.801 49.837 73.566 1.00 61.19 304 GLY A CA 1
ATOM 2373 C C . GLY A 1 304 ? -3.834 50.102 74.671 1.00 61.19 304 GLY A C 1
ATOM 2374 O O . GLY A 1 304 ? -4.397 51.195 74.720 1.00 61.19 304 GLY A O 1
ATOM 2375 N N . TRP A 1 305 ? -4.053 49.165 75.600 1.00 57.59 305 TRP A N 1
ATOM 2376 C CA . TRP A 1 305 ? -5.104 49.262 76.630 1.00 57.59 305 TRP A CA 1
ATOM 2377 C C . TRP A 1 305 ? -4.839 50.259 77.772 1.00 57.59 305 TRP A C 1
ATOM 2379 O O . TRP A 1 305 ? -5.728 50.513 78.578 1.00 57.59 305 TRP A O 1
ATOM 2389 N N . GLY A 1 306 ? -3.659 50.886 77.820 1.00 58.59 306 GLY A N 1
ATOM 2390 C CA . GLY A 1 306 ? -3.315 51.898 78.830 1.00 58.59 306 GLY A CA 1
ATOM 2391 C C . GLY A 1 306 ? -3.239 53.347 78.331 1.00 58.59 306 GLY A C 1
ATOM 2392 O O . GLY A 1 306 ? -3.042 54.242 79.145 1.00 58.59 306 GLY A O 1
ATOM 2393 N N . LYS A 1 307 ? -3.365 53.612 77.020 1.00 56.44 307 LYS A N 1
ATOM 2394 C CA . LYS A 1 307 ? -3.116 54.949 76.427 1.00 56.44 307 LYS A CA 1
ATOM 2395 C C . LYS A 1 307 ? -4.342 55.621 75.796 1.00 56.44 307 LYS A C 1
ATOM 2397 O O . LYS A 1 307 ? -4.192 56.556 75.016 1.00 56.44 307 LYS A O 1
ATOM 2402 N N . GLN A 1 308 ? -5.555 55.194 76.150 1.00 53.59 308 GLN A N 1
ATOM 2403 C CA . GLN A 1 308 ? -6.798 55.816 75.664 1.00 53.59 308 GLN A CA 1
ATOM 2404 C C . GLN A 1 308 ? -7.487 56.775 76.650 1.00 53.59 308 GLN A C 1
ATOM 2406 O O . GLN A 1 308 ? -8.535 57.317 76.315 1.00 53.59 308 GLN A O 1
ATOM 2411 N N . HIS A 1 309 ? -6.886 57.080 77.808 1.00 50.53 309 HIS A N 1
ATOM 2412 C CA . HIS A 1 309 ? -7.460 58.043 78.764 1.00 50.53 309 HIS A CA 1
ATOM 2413 C C . HIS A 1 309 ? -6.790 59.428 78.828 1.00 50.53 309 HIS A C 1
ATOM 2415 O O . HIS A 1 309 ? -7.233 60.257 79.618 1.00 50.53 309 HIS A O 1
ATOM 2421 N N . GLU A 1 310 ? -5.814 59.748 77.968 1.00 52.56 310 GLU A N 1
ATOM 2422 C CA . GLU A 1 310 ? -5.101 61.044 78.044 1.00 52.56 310 GLU A CA 1
ATOM 2423 C C . GLU A 1 310 ? -5.143 61.906 76.764 1.00 52.56 310 GLU A C 1
ATOM 2425 O O . GLU A 1 310 ? -4.660 63.032 76.761 1.00 52.56 310 GLU A O 1
ATOM 2430 N N . ALA A 1 311 ? -5.809 61.450 75.695 1.00 50.75 311 ALA A N 1
ATOM 2431 C CA . ALA A 1 311 ? -5.931 62.194 74.430 1.00 50.75 311 ALA A CA 1
ATOM 2432 C C . ALA A 1 311 ? -7.330 62.805 74.180 1.00 50.75 311 ALA A C 1
ATOM 2434 O O . ALA A 1 311 ? -7.674 63.119 73.044 1.00 50.75 311 ALA A O 1
ATOM 2435 N N . ALA A 1 312 ? -8.144 62.987 75.230 1.00 51.66 312 ALA A N 1
ATOM 2436 C CA . ALA A 1 312 ? -9.475 63.612 75.154 1.00 51.66 312 ALA A CA 1
ATOM 2437 C C . ALA A 1 312 ? -9.606 64.876 76.032 1.00 51.66 312 ALA A C 1
ATOM 2439 O O . ALA A 1 312 ? -10.683 65.186 76.539 1.00 51.66 312 ALA A O 1
ATOM 2440 N N . LYS A 1 313 ? -8.502 65.608 76.241 1.00 53.47 313 LYS A N 1
ATOM 2441 C CA . LYS A 1 313 ? -8.478 66.911 76.935 1.00 53.47 313 LYS A CA 1
ATOM 2442 C C . LYS A 1 313 ? -7.563 67.937 76.254 1.00 53.47 313 LYS A C 1
ATOM 2444 O O . LYS A 1 313 ? -6.841 68.628 76.939 1.00 53.47 313 LYS A O 1
ATOM 2449 N N . PHE A 1 314 ? -7.575 68.071 74.929 1.00 52.59 314 PHE A N 1
ATOM 2450 C CA . PHE A 1 314 ? -7.017 69.257 74.252 1.00 52.59 314 PHE A CA 1
ATOM 2451 C C . PHE A 1 314 ? -7.642 69.389 72.857 1.00 52.59 314 PHE A C 1
ATOM 2453 O O . PHE A 1 314 ? -7.060 68.948 71.876 1.00 52.59 314 PHE A O 1
ATOM 2460 N N . ASN A 1 315 ? -8.879 69.898 72.794 1.00 50.38 315 ASN A N 1
ATOM 2461 C CA . ASN A 1 315 ? -9.445 70.626 71.642 1.00 50.38 315 ASN A CA 1
ATOM 2462 C C . ASN A 1 315 ? -10.860 71.136 71.970 1.00 50.38 315 ASN A C 1
ATOM 2464 O O . ASN A 1 315 ? -11.855 70.764 71.358 1.00 50.38 315 ASN A O 1
ATOM 2468 N N . ALA A 1 316 ? -10.938 72.000 72.980 1.00 51.75 316 ALA A N 1
ATOM 2469 C CA . ALA A 1 316 ? -12.085 72.869 73.213 1.00 51.75 316 ALA A CA 1
ATOM 2470 C C . ALA A 1 316 ? -11.556 74.199 73.760 1.00 51.75 316 ALA A C 1
ATOM 2472 O O . ALA A 1 316 ? -11.525 74.375 74.972 1.00 51.75 316 ALA A O 1
ATOM 2473 N N . SER A 1 317 ? -11.027 75.059 72.879 1.00 45.81 317 SER A N 1
ATOM 2474 C CA . SER A 1 317 ? -10.821 76.515 73.060 1.00 45.81 317 SER A CA 1
ATOM 2475 C C . SER A 1 317 ? -10.106 77.090 71.826 1.00 45.81 317 SER A C 1
ATOM 2477 O O . SER A 1 317 ? -8.888 77.236 71.825 1.00 45.81 317 SER A O 1
ATOM 2479 N N . ALA A 1 318 ? -10.863 77.357 70.760 1.00 45.84 318 ALA A N 1
ATOM 2480 C CA . ALA A 1 318 ? -10.504 78.293 69.689 1.00 45.84 318 ALA A CA 1
ATOM 2481 C C . ALA A 1 318 ? -11.782 78.675 68.920 1.00 45.84 318 ALA A C 1
ATOM 2483 O O . ALA A 1 318 ? -12.026 78.209 67.810 1.00 45.84 318 ALA A O 1
ATOM 2484 N N . ASN A 1 319 ? -12.623 79.456 69.595 1.00 41.34 319 ASN A N 1
ATOM 2485 C CA . ASN A 1 319 ? -13.447 80.528 69.041 1.00 41.34 319 ASN A CA 1
ATOM 2486 C C . ASN A 1 319 ? -13.389 81.663 70.062 1.00 41.34 319 ASN A C 1
ATOM 2488 O O . ASN A 1 319 ? -13.506 81.335 71.266 1.00 41.34 319 ASN A O 1
#

Sequence (319 aa):
MFPFRRNVLAFAALLALSSPVLAGKLAIVIDDFGYRPHNENQVLAMPSAISVAVLPDSPHAREMATKAHNSGHEVLIHLPMAPLSKQPLEKNTLRPEMSSDEIERIIRSAVNNVPYAVGINNHMGSKMTSNLFGMQKVMQALERYNLYFLDSVTIGNTQAMRAAQGTGVKVIKRKVFLDDSQNEADIRVQFNRAIDLARRNGSTIAIGHPHPSTVRVLQQMVYNLPPDITLVKASSLLNEPQVDTSTPPKNAVPDAPRNPFRGVKLCKPKKPIEPVYANRFFEVLSESISQSTLIVYFQHQWQGWGKQHEAAKFNASAN

Radius of gyration: 36.78 Å; chains: 1; bounding box: 54×136×97 Å

pLDDT: mean 87.47, std 15.91, range [41.34, 98.94]